Protein AF-A0A150WJT4-F1 (afdb_monomer)

Structure (mmCIF, N/CA/C/O backbone):
data_AF-A0A150WJT4-F1
#
_entry.id   AF-A0A150WJT4-F1
#
loop_
_atom_site.group_PDB
_atom_site.id
_atom_site.type_symbol
_atom_site.label_atom_id
_atom_site.label_alt_id
_atom_site.label_comp_id
_atom_site.label_asym_id
_atom_site.label_entity_id
_atom_site.label_seq_id
_atom_site.pdbx_PDB_ins_code
_atom_site.Cartn_x
_atom_site.Cartn_y
_atom_site.Cartn_z
_atom_site.occupancy
_atom_site.B_iso_or_equiv
_atom_site.auth_seq_id
_atom_site.auth_comp_id
_atom_site.auth_asym_id
_atom_site.auth_atom_id
_atom_site.pdbx_PDB_model_num
ATOM 1 N N . MET A 1 1 ? -3.343 15.093 61.275 1.00 53.50 1 MET A N 1
ATOM 2 C CA . MET A 1 1 ? -4.756 14.750 60.987 1.00 53.50 1 MET A CA 1
ATOM 3 C C . MET A 1 1 ? -4.828 13.374 60.315 1.00 53.50 1 MET A C 1
ATOM 5 O O . MET A 1 1 ? -4.986 13.298 59.110 1.00 53.50 1 MET A O 1
ATOM 9 N N . THR A 1 2 ? -4.640 12.277 61.058 1.00 49.97 2 THR A N 1
ATOM 10 C CA . THR A 1 2 ? -4.367 10.945 60.455 1.00 49.97 2 THR A CA 1
ATOM 11 C C . THR A 1 2 ? -5.253 9.799 60.956 1.00 49.97 2 THR A C 1
ATOM 13 O O . THR A 1 2 ? -5.218 8.719 60.382 1.00 49.97 2 THR A O 1
ATOM 16 N N . LYS A 1 3 ? -6.094 10.011 61.980 1.00 51.84 3 LYS A N 1
ATOM 17 C CA . LYS A 1 3 ? -6.916 8.944 62.590 1.00 51.84 3 LYS A CA 1
ATOM 18 C C . LYS A 1 3 ? -8.269 8.673 61.899 1.00 51.84 3 LYS A C 1
ATOM 20 O O . LYS A 1 3 ? -8.985 7.783 62.334 1.00 51.84 3 LYS A O 1
ATOM 25 N N . ILE A 1 4 ? -8.622 9.420 60.846 1.00 57.28 4 ILE A N 1
ATOM 26 C CA . ILE A 1 4 ? -9.956 9.368 60.203 1.00 57.28 4 ILE A CA 1
ATOM 27 C C . ILE A 1 4 ? -9.953 8.575 58.878 1.00 57.28 4 ILE A C 1
ATOM 29 O O . ILE A 1 4 ? -10.991 8.062 58.476 1.00 57.28 4 ILE A O 1
ATOM 33 N N . LEU A 1 5 ? -8.801 8.402 58.213 1.00 53.22 5 LEU A N 1
ATOM 34 C CA . LEU A 1 5 ? -8.746 7.743 56.895 1.00 53.22 5 LEU A CA 1
ATOM 35 C C . LEU A 1 5 ? -9.014 6.224 56.939 1.00 53.22 5 LEU A C 1
ATOM 37 O O . LEU A 1 5 ? -9.580 5.671 56.002 1.00 53.22 5 LEU A O 1
ATOM 41 N N . VAL A 1 6 ? -8.607 5.558 58.025 1.00 62.12 6 VAL A N 1
ATOM 42 C CA . VAL A 1 6 ? -8.654 4.090 58.178 1.00 62.12 6 VAL A CA 1
ATOM 43 C C . VAL A 1 6 ? -10.079 3.500 58.199 1.00 62.12 6 VAL A C 1
ATOM 45 O O . VAL A 1 6 ? -10.308 2.532 57.477 1.00 62.12 6 VAL A O 1
ATOM 48 N N . PRO A 1 7 ? -11.066 4.026 58.957 1.00 60.19 7 PRO A N 1
ATOM 49 C CA . PRO A 1 7 ? -12.423 3.466 58.928 1.00 60.19 7 PRO A CA 1
ATOM 50 C C . PRO A 1 7 ? -13.116 3.609 57.561 1.00 60.19 7 PRO A C 1
ATOM 52 O O . PRO A 1 7 ? -13.914 2.749 57.192 1.00 60.19 7 PRO A O 1
ATOM 55 N N . ILE A 1 8 ? -12.796 4.655 56.789 1.00 66.94 8 ILE A N 1
ATOM 56 C CA . ILE A 1 8 ? -13.436 4.933 55.493 1.00 66.94 8 ILE A CA 1
ATOM 57 C C . ILE A 1 8 ? -13.040 3.880 54.446 1.00 66.94 8 ILE A C 1
ATOM 59 O O . ILE A 1 8 ? -13.901 3.377 53.723 1.00 66.94 8 ILE A O 1
ATOM 63 N N . THR A 1 9 ? -11.761 3.495 54.381 1.00 62.62 9 THR A N 1
ATOM 64 C CA . THR A 1 9 ? -11.299 2.465 53.434 1.00 62.62 9 THR A CA 1
ATOM 65 C C . THR A 1 9 ? -11.824 1.072 53.782 1.00 62.62 9 THR A C 1
ATOM 67 O O . THR A 1 9 ? -12.190 0.325 52.876 1.00 62.62 9 THR A O 1
ATOM 70 N N . ILE A 1 10 ? -11.942 0.734 55.071 1.00 67.00 10 ILE A N 1
ATOM 71 C CA . ILE A 1 10 ? -12.522 -0.546 55.516 1.00 67.00 10 ILE A CA 1
ATOM 72 C C . ILE A 1 10 ? -13.999 -0.649 55.103 1.00 67.00 10 ILE A C 1
ATOM 74 O O . ILE A 1 10 ? -14.404 -1.667 54.538 1.00 67.00 10 ILE A O 1
ATOM 78 N N . ALA A 1 11 ? -14.791 0.410 55.312 1.00 63.38 11 ALA A N 1
ATOM 79 C CA . ALA A 1 11 ? -16.203 0.433 54.923 1.00 63.38 11 ALA A CA 1
ATOM 80 C C . ALA A 1 11 ? -16.405 0.197 53.412 1.00 63.38 11 ALA A C 1
ATOM 82 O O . ALA A 1 11 ? -17.295 -0.559 53.015 1.00 63.38 11 ALA A O 1
ATOM 83 N N . PHE A 1 12 ? -15.546 0.786 52.572 1.00 63.56 12 PHE A N 1
ATOM 84 C CA . PHE A 1 12 ? -15.627 0.646 51.115 1.00 63.56 12 PHE A CA 1
ATOM 85 C C . PHE A 1 12 ? -15.344 -0.789 50.635 1.00 63.56 12 PHE A C 1
ATOM 87 O O . PHE A 1 12 ? -16.056 -1.305 49.772 1.00 63.56 12 PHE A O 1
ATOM 94 N N . VAL A 1 13 ? -14.341 -1.459 51.216 1.00 64.19 13 VAL A N 1
ATOM 95 C CA . VAL A 1 13 ? -13.981 -2.845 50.855 1.00 64.19 13 VAL A CA 1
ATOM 96 C C . VAL A 1 13 ? -15.074 -3.834 51.267 1.00 64.19 13 VAL A C 1
ATOM 98 O O . VAL A 1 13 ? -15.424 -4.718 50.482 1.00 64.19 13 VAL A O 1
ATOM 101 N N . VAL A 1 14 ? -15.657 -3.671 52.461 1.00 63.84 14 VAL A N 1
ATOM 102 C CA . VAL A 1 14 ? -16.753 -4.536 52.932 1.00 63.84 14 VAL A CA 1
ATOM 103 C C . VAL A 1 14 ? -17.992 -4.375 52.046 1.00 63.84 14 VAL A C 1
ATOM 105 O O . VAL A 1 14 ? -18.523 -5.377 51.571 1.00 63.84 14 VAL A O 1
ATOM 108 N N . GLY A 1 15 ? -18.404 -3.139 51.738 1.00 55.25 15 GLY A N 1
ATOM 109 C CA . GLY A 1 15 ? -19.563 -2.884 50.873 1.00 55.25 15 GLY A CA 1
ATOM 110 C C . GLY A 1 15 ? -19.435 -3.512 49.477 1.00 55.25 15 GLY A C 1
ATOM 111 O O . GLY A 1 15 ? -20.388 -4.112 48.976 1.00 55.25 15 GLY A O 1
ATOM 112 N N . PHE A 1 16 ? -18.242 -3.447 48.874 1.00 57.56 16 PHE A N 1
ATOM 113 C CA . PHE A 1 16 ? -17.992 -4.014 47.545 1.00 57.56 16 PHE A CA 1
ATOM 114 C C . PHE A 1 16 ? -18.030 -5.554 47.531 1.00 57.56 16 PHE A C 1
ATOM 116 O O . PHE A 1 16 ? -18.484 -6.159 46.558 1.00 57.56 16 PHE A O 1
ATOM 123 N N . LEU A 1 17 ? -17.601 -6.204 48.619 1.00 54.00 17 LEU A N 1
ATOM 124 C CA . LEU A 1 17 ? -17.697 -7.660 48.778 1.00 54.00 17 LEU A CA 1
ATOM 125 C C . LEU A 1 17 ? -19.140 -8.117 49.039 1.00 54.00 17 LEU A C 1
ATOM 127 O O . LEU A 1 17 ? -19.587 -9.083 48.420 1.00 54.00 17 LEU A O 1
ATOM 131 N N . SER A 1 18 ? -19.894 -7.406 49.885 1.00 53.31 18 SER A N 1
ATOM 132 C CA . SER A 1 18 ? -21.299 -7.728 50.178 1.00 53.31 18 SER A CA 1
ATOM 133 C C . SER A 1 18 ? -22.186 -7.681 48.930 1.00 53.31 18 SER A C 1
ATOM 135 O O . SER A 1 18 ? -22.985 -8.593 48.708 1.00 53.31 18 SER A O 1
ATOM 137 N N . HIS A 1 19 ? -22.013 -6.672 48.069 1.00 52.44 19 HIS A N 1
ATOM 138 C CA . HIS A 1 19 ? -22.818 -6.547 46.849 1.00 52.44 19 HIS A CA 1
ATOM 139 C C . HIS A 1 19 ? -22.563 -7.691 45.845 1.00 52.44 19 HIS A C 1
ATOM 141 O O . HIS A 1 19 ? -23.445 -8.026 45.054 1.00 52.44 19 HIS A O 1
ATOM 147 N N . ARG A 1 20 ? -21.387 -8.335 45.893 1.00 52.12 20 ARG A N 1
ATOM 148 C CA . ARG A 1 20 ? -21.022 -9.438 44.987 1.00 52.12 20 ARG A CA 1
ATOM 149 C C . ARG A 1 20 ? -21.597 -10.802 45.396 1.00 52.12 20 ARG A C 1
ATOM 151 O O . ARG A 1 20 ? -21.604 -11.710 44.574 1.00 52.12 20 ARG A O 1
ATOM 158 N N . PHE A 1 21 ? -22.079 -10.946 46.634 1.00 53.12 21 PHE A N 1
ATOM 159 C CA . PHE A 1 21 ? -22.673 -12.193 47.145 1.00 53.12 21 PHE A CA 1
ATOM 160 C C . PHE A 1 21 ? -24.209 -12.209 47.151 1.00 53.12 21 PHE A C 1
ATOM 162 O O . PHE A 1 21 ? -24.797 -13.287 47.154 1.00 53.12 21 PHE A O 1
ATOM 169 N N . LEU A 1 22 ? -24.870 -11.045 47.133 1.00 48.97 22 LEU A N 1
ATOM 170 C CA . LEU A 1 22 ? -26.339 -10.955 47.164 1.00 48.97 22 LEU A CA 1
ATOM 171 C C . LEU A 1 22 ? -27.011 -11.071 45.784 1.00 48.97 22 LEU A C 1
ATOM 173 O O . LEU A 1 22 ? -28.198 -11.379 45.706 1.00 48.97 22 LEU A O 1
ATOM 177 N N . THR A 1 23 ? -26.272 -10.891 44.687 1.00 47.97 23 THR A N 1
ATOM 178 C CA . THR A 1 23 ? -26.769 -11.137 43.323 1.00 47.97 23 THR A CA 1
ATOM 179 C C . THR A 1 23 ? -26.594 -12.607 42.936 1.00 47.97 23 THR A C 1
ATOM 181 O O . THR A 1 23 ? -25.691 -12.959 42.175 1.00 47.97 23 THR A O 1
ATOM 184 N N . GLY A 1 24 ? -27.450 -13.474 43.483 1.00 41.56 24 GLY A N 1
ATOM 185 C CA . GLY A 1 24 ? -27.532 -14.881 43.078 1.00 41.56 24 GLY A CA 1
ATOM 186 C C . GLY A 1 24 ? -27.963 -15.051 41.608 1.00 41.56 24 GLY A C 1
ATOM 187 O O . GLY A 1 24 ? -28.587 -14.149 41.041 1.00 41.56 24 GLY A O 1
ATOM 188 N N . PRO A 1 25 ? -27.650 -16.193 40.966 1.00 42.38 25 PRO A N 1
ATOM 189 C CA . PRO A 1 25 ? -27.933 -16.406 39.549 1.00 42.38 25 PRO A CA 1
ATOM 190 C C . PRO A 1 25 ? -29.438 -16.574 39.300 1.00 42.38 25 PRO A C 1
ATOM 192 O O . PRO A 1 25 ? -29.994 -17.657 39.480 1.00 42.38 25 PRO A O 1
ATOM 195 N N . GLN A 1 26 ? -30.107 -15.513 38.841 1.00 39.56 26 GLN A N 1
ATOM 196 C CA . GLN A 1 26 ? -31.454 -15.651 38.292 1.00 39.56 26 GLN A CA 1
ATOM 197 C C . GLN A 1 26 ? -31.392 -16.405 36.961 1.00 39.56 26 GLN A C 1
ATOM 199 O O . GLN A 1 26 ? -30.838 -15.916 35.976 1.00 39.56 26 GLN A O 1
ATOM 204 N N . VAL A 1 27 ? -32.002 -17.591 36.930 1.00 41.16 27 VAL A N 1
ATOM 205 C CA . VAL A 1 27 ? -32.233 -18.355 35.700 1.00 41.16 27 VAL A CA 1
ATOM 206 C C . VAL A 1 27 ? -33.362 -17.677 34.922 1.00 41.16 27 VAL A C 1
ATOM 208 O O . VAL A 1 27 ? -34.528 -18.049 35.022 1.00 41.16 27 VAL A O 1
ATOM 211 N N . VAL A 1 28 ? -33.011 -16.634 34.170 1.00 41.12 28 VAL A N 1
ATOM 212 C CA . VAL A 1 28 ? -33.925 -15.991 33.222 1.00 41.12 28 VAL A CA 1
ATOM 213 C C . VAL A 1 28 ? -34.166 -16.962 32.070 1.00 41.12 28 VAL A C 1
ATOM 215 O O . VAL A 1 28 ? -33.257 -17.252 31.293 1.00 41.12 28 VAL A O 1
ATOM 218 N N . SER A 1 29 ? -35.392 -17.466 31.950 1.00 39.12 29 SER A N 1
ATOM 219 C CA . SER A 1 29 ? -35.824 -18.280 30.815 1.00 39.12 29 SER A CA 1
ATOM 220 C C . SER A 1 29 ? -35.803 -17.436 29.536 1.00 39.12 29 SER A C 1
ATOM 222 O O . SER A 1 29 ? -36.622 -16.540 29.341 1.00 39.12 29 SER A O 1
ATOM 224 N N . ILE A 1 30 ? -34.827 -17.699 28.666 1.00 42.44 30 ILE A N 1
ATOM 225 C CA . ILE A 1 30 ? -34.623 -16.939 27.428 1.00 42.44 30 ILE A CA 1
ATOM 226 C C . ILE A 1 30 ? -35.694 -17.356 26.399 1.00 42.44 30 ILE A C 1
ATOM 228 O O . ILE A 1 30 ? -35.693 -18.516 25.983 1.00 42.44 30 ILE A O 1
ATOM 232 N N . PRO A 1 31 ? -36.598 -16.455 25.957 1.00 43.31 31 PRO A N 1
ATOM 233 C CA . PRO A 1 31 ? -37.498 -16.743 24.841 1.00 43.31 31 PRO A CA 1
ATOM 234 C C . PRO A 1 31 ? -36.712 -16.834 23.524 1.00 43.31 31 PRO A C 1
ATOM 236 O O . PRO A 1 31 ? -35.656 -16.214 23.386 1.00 43.31 31 PRO A O 1
ATOM 239 N N . THR A 1 32 ? -37.243 -17.595 22.566 1.00 42.03 32 THR A N 1
ATOM 240 C CA . THR A 1 32 ? -36.578 -17.989 21.312 1.00 42.03 32 THR A CA 1
ATOM 241 C C . THR A 1 32 ? -35.944 -16.827 20.537 1.00 42.03 32 THR A C 1
ATOM 243 O O . THR A 1 32 ? -36.460 -15.709 20.484 1.00 42.03 32 THR A O 1
ATOM 246 N N . VAL A 1 33 ? -34.770 -17.103 19.962 1.00 51.75 33 VAL A N 1
ATOM 247 C CA . VAL A 1 33 ? -33.776 -16.084 19.581 1.00 51.75 33 VAL A CA 1
ATOM 248 C C . VAL A 1 33 ? -34.153 -15.312 18.312 1.00 51.75 33 VAL A C 1
ATOM 250 O O . VAL A 1 33 ? -33.886 -14.112 18.229 1.00 51.75 33 VAL A O 1
ATOM 253 N N . ASP A 1 34 ? -34.791 -15.971 17.345 1.00 47.47 34 ASP A N 1
ATOM 254 C CA . ASP A 1 34 ? -34.851 -15.495 15.956 1.00 47.47 34 ASP A CA 1
ATOM 255 C C . ASP A 1 34 ? -35.639 -14.188 15.776 1.00 47.47 34 ASP A C 1
ATOM 257 O O . ASP A 1 34 ? -35.244 -13.326 14.992 1.00 47.47 34 ASP A O 1
ATOM 261 N N . ALA A 1 35 ? -36.699 -13.977 16.564 1.00 47.19 35 ALA A N 1
ATOM 262 C CA . ALA A 1 35 ? -37.548 -12.788 16.458 1.00 47.19 35 ALA A CA 1
ATOM 263 C C . ALA A 1 35 ? -36.842 -11.477 16.866 1.00 47.19 35 ALA A C 1
ATOM 265 O O . ALA A 1 35 ? -37.213 -10.403 16.401 1.00 47.19 35 ALA A O 1
ATOM 266 N N . LYS A 1 36 ? -35.816 -11.529 17.731 1.00 52.91 36 LYS A N 1
ATOM 267 C CA . LYS A 1 36 ? -35.191 -10.310 18.286 1.00 52.91 36 LYS A CA 1
ATOM 268 C C . LYS A 1 36 ? -34.140 -9.673 17.376 1.00 52.91 36 LYS A C 1
ATOM 270 O O . LYS A 1 36 ? -33.773 -8.519 17.599 1.00 52.91 36 LYS A O 1
ATOM 275 N N . CYS A 1 37 ? -33.636 -10.389 16.369 1.00 49.72 37 CYS A N 1
ATOM 276 C CA . CYS A 1 37 ? -32.586 -9.861 15.496 1.00 49.72 37 CYS A CA 1
ATOM 277 C C . CYS A 1 37 ? -33.086 -8.773 14.534 1.00 49.72 37 CYS A C 1
ATOM 279 O O . CYS A 1 37 ? -32.352 -7.809 14.301 1.00 49.72 37 CYS A O 1
ATOM 281 N N . GLU A 1 38 ? -34.314 -8.876 14.016 1.00 54.88 38 GLU A N 1
ATOM 282 C CA . GLU A 1 38 ? -34.857 -7.854 13.113 1.00 54.88 38 GLU A CA 1
ATOM 283 C C . GLU A 1 38 ? -35.111 -6.532 13.847 1.00 54.88 38 GLU A C 1
ATOM 285 O O . GLU A 1 38 ? -34.570 -5.504 13.433 1.00 54.88 38 GLU A O 1
ATOM 290 N N . ASP A 1 39 ? -35.819 -6.551 14.981 1.00 57.53 39 ASP A N 1
ATOM 291 C CA . ASP A 1 39 ? -36.114 -5.343 15.767 1.00 57.53 39 ASP A CA 1
ATOM 292 C C . ASP A 1 39 ? -34.846 -4.602 16.224 1.00 57.53 39 ASP A C 1
ATOM 294 O O . ASP A 1 39 ? -34.771 -3.376 16.120 1.00 57.53 39 ASP A O 1
ATOM 298 N N . LEU A 1 40 ? -33.803 -5.323 16.656 1.00 58.28 40 LEU A N 1
ATOM 299 C CA . LEU A 1 40 ? -32.518 -4.714 17.028 1.00 58.28 40 LEU A CA 1
ATOM 300 C C . LEU A 1 40 ? -31.747 -4.156 15.821 1.00 58.28 40 LEU A C 1
ATOM 302 O O . LEU A 1 40 ? -31.064 -3.137 15.954 1.00 58.28 40 LEU A O 1
ATOM 306 N N . SER A 1 41 ? -31.874 -4.761 14.634 1.00 62.25 41 SER A N 1
ATOM 307 C CA . SER A 1 41 ? -31.304 -4.188 13.405 1.00 62.25 41 SER A CA 1
ATOM 308 C C . SER A 1 41 ? -32.002 -2.875 13.019 1.00 62.25 41 SER A C 1
ATOM 310 O O . SER A 1 41 ? -31.334 -1.887 12.703 1.00 62.25 41 SER A O 1
ATOM 312 N N . ARG A 1 42 ? -33.333 -2.835 13.167 1.00 61.81 42 ARG A N 1
ATOM 313 C CA . ARG A 1 42 ? -34.205 -1.674 12.933 1.00 61.81 42 ARG A CA 1
ATOM 314 C C . ARG A 1 42 ? -33.925 -0.548 13.929 1.00 61.81 42 ARG A C 1
ATOM 316 O O . ARG A 1 42 ? -33.842 0.619 13.553 1.00 61.81 42 ARG A O 1
ATOM 323 N N . ALA A 1 43 ? -33.697 -0.896 15.196 1.00 61.59 43 ALA A N 1
ATOM 324 C CA . ALA A 1 43 ? -33.253 0.046 16.216 1.00 61.59 43 ALA A CA 1
ATOM 325 C C . ALA A 1 43 ? -31.896 0.669 15.848 1.00 61.59 43 ALA A C 1
ATOM 327 O O . ALA A 1 43 ? -31.749 1.888 15.931 1.00 61.59 43 ALA A O 1
ATOM 328 N N . LYS A 1 44 ? -30.926 -0.128 15.368 1.00 64.50 44 LYS A N 1
ATOM 329 C CA . LYS A 1 44 ? -29.609 0.383 14.949 1.00 64.50 44 LYS A CA 1
ATOM 330 C C . LYS A 1 44 ? -29.702 1.323 13.741 1.00 64.50 44 LYS A C 1
ATOM 332 O O . LYS A 1 44 ? -29.058 2.370 13.763 1.00 64.50 44 LYS A O 1
ATOM 337 N N . SER A 1 45 ? -30.514 1.011 12.724 1.00 65.69 45 SER A N 1
ATOM 338 C CA . SER A 1 45 ? -30.721 1.925 11.586 1.00 65.69 45 SER A CA 1
ATOM 339 C C . SER A 1 45 ? -31.389 3.235 12.006 1.00 65.69 45 SER A C 1
ATOM 341 O O . SER A 1 45 ? -30.962 4.304 11.571 1.00 65.69 45 SER A O 1
ATOM 343 N N . ASN A 1 46 ? -32.379 3.173 12.902 1.00 63.62 46 ASN A N 1
ATOM 344 C CA . ASN A 1 46 ? -33.079 4.361 13.391 1.00 63.62 46 ASN A CA 1
ATOM 345 C C . ASN A 1 46 ? -32.157 5.257 14.239 1.00 63.62 46 ASN A C 1
ATOM 347 O O . ASN A 1 46 ? -32.189 6.476 14.090 1.00 63.62 46 ASN A O 1
ATOM 351 N N . LEU A 1 47 ? -31.288 4.670 15.072 1.00 61.59 47 LEU A N 1
ATOM 352 C CA . LEU A 1 47 ? -30.312 5.420 15.873 1.00 61.59 47 LEU A CA 1
ATOM 353 C C . LEU A 1 47 ? -29.277 6.147 14.996 1.00 61.59 47 LEU A C 1
ATOM 355 O O . LEU A 1 47 ? -28.937 7.300 15.258 1.00 61.59 47 LEU A O 1
ATOM 359 N N . VAL A 1 48 ? -28.807 5.493 13.926 1.00 68.56 48 VAL A N 1
ATOM 360 C CA . VAL A 1 48 ? -27.878 6.103 12.959 1.00 68.56 48 VAL A CA 1
ATOM 361 C C . VAL A 1 48 ? -28.556 7.244 12.193 1.00 68.56 48 VAL A C 1
ATOM 363 O O . VAL A 1 48 ? -27.955 8.309 12.063 1.00 68.56 48 VAL A O 1
ATOM 366 N N . ALA A 1 49 ? -29.809 7.075 11.756 1.00 66.50 49 ALA A N 1
ATOM 367 C CA . ALA A 1 49 ? -30.570 8.141 11.099 1.00 66.50 49 ALA A CA 1
ATOM 368 C C . ALA A 1 49 ? -30.737 9.376 12.007 1.00 66.50 49 ALA A C 1
ATOM 370 O O . ALA A 1 49 ? -30.427 10.490 11.583 1.00 66.50 49 ALA A O 1
ATOM 371 N N . LEU A 1 50 ? -31.125 9.175 13.274 1.00 62.44 50 LEU A N 1
ATOM 372 C CA . LEU A 1 50 ? -31.253 10.252 14.266 1.00 62.44 50 LEU A CA 1
ATOM 373 C C . LEU A 1 50 ? -29.934 11.019 14.464 1.00 62.44 50 LEU A C 1
ATOM 375 O O . LEU A 1 50 ? -29.933 12.252 14.449 1.00 62.44 50 LEU A O 1
ATOM 379 N N . SER A 1 51 ? -28.801 10.311 14.553 1.00 63.81 51 SER A N 1
ATOM 380 C CA . SER A 1 51 ? -27.485 10.946 14.731 1.00 63.81 51 SER A CA 1
ATOM 381 C C . SER A 1 51 ? -27.085 11.881 13.576 1.00 63.81 51 SER A C 1
ATOM 383 O O . SER A 1 51 ? -26.397 12.877 13.802 1.00 63.81 51 SER A O 1
ATOM 385 N N . GLN A 1 52 ? -27.549 11.614 12.348 1.00 69.19 52 GLN A N 1
ATOM 386 C CA . GLN A 1 52 ? -27.271 12.472 11.190 1.00 69.19 52 GLN A CA 1
ATOM 387 C C . GLN A 1 52 ? -28.098 13.764 11.220 1.00 69.19 52 GLN A C 1
ATOM 389 O O . GLN A 1 52 ? -27.557 14.836 10.943 1.00 69.19 52 GLN A O 1
ATOM 394 N N . SER A 1 53 ? -29.377 13.699 11.609 1.00 76.56 53 SER A N 1
ATOM 395 C CA . SER A 1 53 ? -30.198 14.902 11.819 1.00 76.56 53 SER A CA 1
ATOM 396 C C . SER A 1 53 ? -29.661 15.781 12.952 1.00 76.56 53 SER A C 1
ATOM 398 O O . SER A 1 53 ? -29.512 16.986 12.768 1.00 76.56 53 SER A O 1
ATOM 400 N N . GLU A 1 54 ? -29.287 15.188 14.087 1.00 66.38 54 GLU A N 1
ATOM 401 C CA . GLU A 1 54 ? -28.804 15.932 15.259 1.00 66.38 54 GLU A CA 1
ATOM 402 C C . GLU A 1 54 ? -27.442 16.606 15.007 1.00 66.38 54 GLU A C 1
ATOM 404 O O . GLU A 1 54 ? -27.197 17.721 15.472 1.00 66.38 54 GLU A O 1
ATOM 409 N N . TYR A 1 55 ? -26.569 16.004 14.189 1.00 68.19 55 TYR A N 1
ATOM 410 C CA . TYR A 1 55 ? -25.329 16.649 13.738 1.00 68.19 55 TYR A CA 1
ATOM 411 C C . TYR A 1 55 ? -25.597 17.882 12.846 1.00 68.19 55 TYR A C 1
ATOM 413 O O . TYR A 1 55 ? -24.909 18.906 12.935 1.00 68.19 55 TYR A O 1
ATOM 421 N N . LEU A 1 56 ? -26.645 17.832 12.014 1.00 75.19 56 LEU A N 1
ATOM 422 C CA . LEU A 1 56 ? -27.095 18.973 11.208 1.00 75.19 56 LEU A CA 1
ATOM 423 C C . LEU A 1 56 ? -27.805 20.059 12.034 1.00 75.19 56 LEU A C 1
ATOM 425 O O . LEU A 1 56 ? -27.945 21.182 11.553 1.00 75.19 56 LEU A O 1
ATOM 429 N N . GLU A 1 57 ? -28.253 19.763 13.252 1.00 71.00 57 GLU A N 1
ATOM 430 C CA . GLU A 1 57 ? -28.708 20.769 14.221 1.00 71.00 57 GLU A CA 1
ATOM 431 C C . GLU A 1 57 ? -27.515 21.399 14.947 1.00 71.00 57 GLU A C 1
ATOM 433 O O . GLU A 1 57 ? -27.385 22.623 14.963 1.00 71.00 57 GLU A O 1
ATOM 438 N N . TYR A 1 58 ? -26.570 20.583 15.427 1.00 65.00 58 TYR A N 1
ATOM 439 C CA . TYR A 1 58 ? -25.334 21.035 16.080 1.00 65.00 58 TYR A CA 1
ATOM 440 C C . TYR A 1 58 ? -24.519 22.039 15.242 1.00 65.00 58 TYR A C 1
ATOM 442 O O . TYR A 1 58 ? -23.941 22.990 15.772 1.00 65.00 58 TYR A O 1
ATOM 450 N N . THR A 1 59 ? -24.497 21.876 13.916 1.00 70.94 59 THR A N 1
ATOM 451 C CA . THR A 1 59 ? -23.824 22.818 12.999 1.00 70.94 59 THR A CA 1
ATOM 452 C C . THR A 1 59 ? -24.551 24.158 12.814 1.00 70.94 59 THR A C 1
ATOM 454 O O . THR A 1 59 ? -23.931 25.108 12.335 1.00 70.94 59 THR A O 1
ATOM 457 N N . LYS A 1 60 ? -25.826 24.274 13.213 1.00 79.62 60 LYS A N 1
ATOM 458 C CA . LYS A 1 60 ? -26.638 25.505 13.119 1.00 79.62 60 LYS A CA 1
ATOM 459 C C . LYS A 1 60 ? -26.658 26.323 14.413 1.00 79.62 60 LYS A C 1
ATOM 461 O O . LYS A 1 60 ? -26.950 27.518 14.355 1.00 79.62 60 LYS A O 1
ATOM 466 N N . ILE A 1 61 ? -26.344 25.706 15.555 1.00 77.81 61 ILE A N 1
ATOM 467 C CA . ILE A 1 61 ? -26.275 26.377 16.860 1.00 77.81 61 ILE A CA 1
ATOM 468 C C . ILE A 1 61 ? -25.172 27.447 16.837 1.00 77.81 61 ILE A C 1
ATOM 470 O O . ILE A 1 61 ? -24.009 27.163 16.526 1.00 77.81 61 ILE A O 1
ATOM 474 N N . LYS A 1 62 ? -25.556 28.689 17.164 1.00 69.75 62 LYS A N 1
ATOM 475 C CA . LYS A 1 62 ? -24.660 29.858 17.200 1.00 69.75 62 LYS A CA 1
ATOM 476 C C . LYS A 1 62 ? -24.179 30.223 18.602 1.00 69.75 62 LYS A C 1
ATOM 478 O O . LYS A 1 62 ? -23.099 30.798 18.707 1.00 69.75 62 LYS A O 1
ATOM 483 N N . ASP A 1 63 ? -24.954 29.927 19.645 1.00 79.44 63 ASP A N 1
ATOM 484 C CA . ASP A 1 63 ? -24.508 30.160 21.019 1.00 79.44 63 ASP A CA 1
ATOM 485 C C . ASP A 1 63 ? -23.460 29.122 21.440 1.00 79.44 63 ASP A C 1
ATOM 487 O O . ASP A 1 63 ? -23.517 27.952 21.062 1.00 79.44 63 ASP A O 1
ATOM 491 N N . LEU A 1 64 ? -22.479 29.557 22.229 1.00 72.00 64 LEU A N 1
ATOM 492 C CA . LEU A 1 64 ? -21.375 28.709 22.656 1.00 72.00 64 LEU A CA 1
ATOM 493 C C . LEU A 1 64 ? -21.814 27.706 23.734 1.00 72.00 64 LEU A C 1
ATOM 495 O O . LEU A 1 64 ? -21.344 26.570 23.726 1.00 72.00 64 LEU A O 1
ATOM 499 N N . LYS A 1 65 ? -22.710 28.105 24.648 1.00 83.50 65 LYS A N 1
ATOM 500 C CA . LYS A 1 65 ? -23.162 27.261 25.764 1.00 83.50 65 LYS A CA 1
ATOM 501 C C . LYS A 1 65 ? -24.088 26.153 25.267 1.00 83.50 65 LYS A C 1
ATOM 503 O O . LYS A 1 65 ? -23.813 24.983 25.524 1.00 83.50 65 LYS A O 1
ATOM 508 N N . GLU A 1 66 ? -25.115 26.513 24.499 1.00 76.88 66 GLU A N 1
ATOM 509 C CA . GLU A 1 66 ? -26.035 25.559 23.858 1.00 76.88 66 GLU A CA 1
ATOM 510 C C . GLU A 1 66 ? -25.273 24.531 22.995 1.00 76.88 66 GLU A C 1
ATOM 512 O O . GLU A 1 66 ? -25.583 23.338 22.987 1.00 76.88 6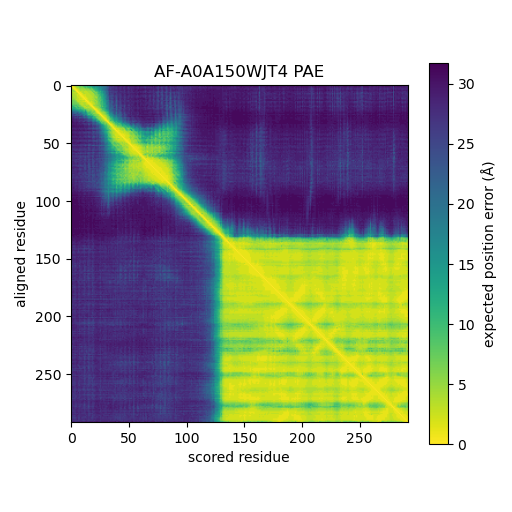6 GLU A O 1
ATOM 517 N N . LYS A 1 67 ? -24.192 24.968 22.334 1.00 73.75 67 LYS A N 1
ATOM 518 C CA . LYS A 1 67 ? -23.315 24.094 21.551 1.00 73.75 67 LYS A CA 1
ATOM 519 C C . LYS A 1 67 ? -22.531 23.096 22.407 1.00 73.75 67 LYS A C 1
ATOM 521 O O . LYS A 1 67 ? -22.411 21.944 21.999 1.00 73.75 67 LYS A O 1
ATOM 526 N N . TYR A 1 68 ? -22.020 23.488 23.576 1.00 78.94 68 TYR A N 1
ATOM 527 C CA . TYR A 1 68 ? -21.374 22.536 24.492 1.00 78.94 68 TYR A CA 1
ATOM 528 C C . TYR A 1 68 ? -22.371 21.520 25.061 1.00 78.94 68 TYR A C 1
ATOM 530 O O . TYR A 1 68 ? -22.067 20.330 25.084 1.00 78.94 68 TYR A O 1
ATOM 538 N N . GLU A 1 69 ? -23.575 21.958 25.438 1.00 84.12 69 GLU A N 1
ATOM 539 C CA . GLU A 1 69 ? -24.632 21.068 25.944 1.00 84.12 69 GLU A CA 1
ATOM 540 C C . GLU A 1 69 ? -25.050 20.037 24.879 1.00 84.12 69 GLU A C 1
ATOM 542 O O . GLU A 1 69 ? -25.130 18.840 25.164 1.00 84.12 69 GLU A O 1
ATOM 547 N N . LYS A 1 70 ? -25.198 20.454 23.612 1.00 80.88 70 LYS A N 1
ATOM 548 C CA . LYS A 1 70 ? -25.523 19.532 22.511 1.00 80.88 70 LYS A CA 1
ATOM 549 C C . LYS A 1 70 ? -24.344 18.651 22.068 1.00 80.88 70 LYS A C 1
ATOM 551 O O . LYS A 1 70 ? -24.571 17.556 21.552 1.00 80.88 70 LYS A O 1
ATOM 556 N N . ALA A 1 71 ? -23.096 19.077 22.288 1.00 77.81 71 ALA A N 1
ATOM 557 C CA . ALA A 1 71 ? -21.915 18.237 22.066 1.00 77.81 71 ALA A CA 1
ATOM 558 C C . ALA A 1 71 ? -21.834 17.073 23.069 1.00 77.81 71 ALA A C 1
ATOM 560 O O . ALA A 1 71 ? -21.506 15.956 22.669 1.00 77.81 71 ALA A O 1
ATOM 561 N N . ASP A 1 72 ? -22.160 17.317 24.342 1.00 77.94 72 ASP A N 1
ATOM 562 C CA . ASP A 1 72 ? -22.170 16.285 25.388 1.00 77.94 72 ASP A CA 1
ATOM 563 C C . ASP A 1 72 ? -23.287 15.250 25.151 1.00 77.94 72 ASP A C 1
ATOM 565 O O . ASP A 1 72 ? -23.053 14.041 25.202 1.00 77.94 72 ASP A O 1
ATOM 569 N N . GLU A 1 73 ? -24.477 15.708 24.742 1.00 84.50 73 GLU A N 1
ATOM 570 C CA . GLU A 1 73 ? -25.588 14.835 24.337 1.00 84.50 73 GLU A CA 1
ATOM 571 C C . GLU A 1 73 ? -25.208 13.917 23.152 1.00 84.50 73 GLU A C 1
ATOM 573 O O . GLU A 1 73 ? -25.470 12.709 23.178 1.00 84.50 73 GLU A O 1
ATOM 578 N N . LEU A 1 74 ? -24.546 14.469 22.126 1.00 80.56 74 LEU A N 1
ATOM 579 C CA . LEU A 1 74 ? -24.033 13.701 20.985 1.00 80.56 74 LEU A CA 1
ATOM 580 C C . LEU A 1 74 ? -22.945 12.701 21.408 1.00 80.56 74 LEU A C 1
ATOM 582 O O . LEU A 1 74 ? -22.961 11.554 20.954 1.00 80.56 74 LEU A O 1
ATOM 586 N N . LEU A 1 75 ? -22.028 13.095 22.297 1.00 79.06 75 LEU A N 1
ATOM 587 C CA . LEU A 1 75 ? -20.975 12.220 22.820 1.00 79.06 75 LEU A CA 1
ATOM 588 C C . LEU A 1 75 ? -21.566 11.032 23.596 1.00 79.06 75 LEU A C 1
ATOM 590 O O . LEU A 1 75 ? -21.168 9.887 23.363 1.00 79.06 75 LEU A O 1
ATOM 594 N N . GLY A 1 76 ? -22.568 11.278 24.446 1.00 78.56 76 GLY A N 1
ATOM 595 C CA . GLY A 1 76 ? -23.307 10.235 25.158 1.00 78.56 76 GLY A CA 1
ATOM 596 C C . GLY A 1 76 ? -23.989 9.239 24.212 1.00 78.56 76 GLY A C 1
ATOM 597 O O . GLY A 1 76 ? -23.883 8.025 24.405 1.00 78.56 76 GLY A O 1
ATOM 598 N N . LYS A 1 77 ? -24.621 9.726 23.136 1.00 80.31 77 LYS A N 1
ATOM 599 C CA . LYS A 1 77 ? -25.251 8.876 22.106 1.00 80.31 77 LYS A CA 1
ATOM 600 C C . LYS A 1 77 ? -24.236 8.047 21.317 1.00 80.31 77 LYS A C 1
ATOM 602 O O . LYS A 1 77 ? -24.469 6.857 21.106 1.00 80.31 77 LYS A O 1
ATOM 607 N N . VAL A 1 78 ? -23.094 8.623 20.934 1.00 77.50 78 VAL A N 1
ATOM 608 C CA . VAL A 1 78 ? -22.000 7.883 20.275 1.00 77.50 78 VAL A CA 1
ATOM 609 C C . VAL A 1 78 ? -21.433 6.802 21.202 1.00 77.50 78 VAL A C 1
ATOM 611 O O . VAL A 1 78 ? -21.219 5.671 20.763 1.00 77.50 78 VAL A O 1
ATOM 614 N N . MET A 1 79 ? -21.257 7.102 22.492 1.00 75.25 79 MET A N 1
ATOM 615 C CA . MET A 1 79 ? -20.780 6.130 23.480 1.00 75.25 79 MET A CA 1
ATOM 616 C C . MET A 1 79 ? -21.781 4.984 23.702 1.00 75.25 79 MET A C 1
ATOM 618 O O . MET A 1 79 ? -21.370 3.826 23.753 1.00 75.25 79 MET A O 1
ATOM 622 N N . LEU A 1 80 ? -23.089 5.265 23.747 1.00 74.12 80 LEU A N 1
ATOM 623 C CA . LEU A 1 80 ? -24.140 4.236 23.778 1.00 74.12 80 LEU A CA 1
ATOM 624 C C . LEU A 1 80 ? -24.115 3.339 22.529 1.00 74.12 80 LEU A C 1
ATOM 626 O O . LEU A 1 80 ? -24.206 2.116 22.646 1.00 74.12 80 LEU A O 1
ATOM 630 N N . LEU A 1 81 ? -23.945 3.926 21.341 1.00 73.38 81 LEU A N 1
ATOM 631 C CA . LEU A 1 81 ? -23.871 3.193 20.072 1.00 73.38 81 LEU A CA 1
ATOM 632 C C . LEU A 1 81 ? -22.623 2.286 20.027 1.00 73.38 81 LEU A C 1
ATOM 634 O O . LEU A 1 81 ? -22.709 1.134 19.594 1.00 73.38 81 LEU A O 1
ATOM 638 N N . PHE A 1 82 ? -21.489 2.756 20.557 1.00 73.06 82 PHE A N 1
ATOM 639 C CA . PHE A 1 82 ? -20.267 1.961 20.709 1.00 73.06 82 PHE A CA 1
ATOM 640 C C . PHE A 1 82 ? -20.424 0.818 21.726 1.00 73.06 82 PHE A C 1
ATOM 642 O O . PHE A 1 82 ? -20.063 -0.320 21.427 1.00 73.06 82 PHE A O 1
ATOM 649 N N . LEU A 1 83 ? -21.012 1.082 22.900 1.00 71.44 83 LEU A N 1
ATOM 650 C CA . LEU A 1 83 ? -21.288 0.058 23.918 1.00 71.44 83 LEU A CA 1
ATOM 651 C C . LEU A 1 83 ? -22.223 -1.039 23.387 1.00 71.44 83 LEU A C 1
ATOM 653 O O . LEU A 1 83 ? -21.984 -2.221 23.641 1.00 71.44 83 LEU A O 1
ATOM 657 N N . ALA A 1 84 ? -23.229 -0.672 22.587 1.00 71.88 84 ALA A N 1
ATOM 658 C CA . ALA A 1 84 ? -24.068 -1.636 21.882 1.00 71.88 84 ALA A CA 1
ATOM 659 C C . ALA A 1 84 ? -23.249 -2.492 20.894 1.00 71.88 84 ALA A C 1
ATOM 661 O O . ALA A 1 84 ? -23.362 -3.717 20.910 1.00 71.88 84 ALA A O 1
ATOM 662 N N . ASP A 1 85 ? -22.384 -1.886 20.069 1.00 64.44 85 ASP A N 1
ATOM 663 C CA . ASP A 1 85 ? -21.540 -2.614 19.102 1.00 64.44 85 ASP A CA 1
ATOM 664 C C . ASP A 1 85 ? -20.540 -3.578 19.770 1.00 64.44 85 ASP A C 1
ATOM 666 O O . ASP A 1 85 ? -20.296 -4.675 19.261 1.00 64.44 85 ASP A O 1
ATOM 670 N N . VAL A 1 86 ? -20.014 -3.218 20.945 1.00 63.28 86 VAL A N 1
ATOM 671 C CA . VAL A 1 86 ? -19.200 -4.111 21.787 1.00 63.28 86 VAL A CA 1
ATOM 672 C C . VAL A 1 86 ? -20.046 -5.259 22.358 1.00 63.28 86 VAL A C 1
ATOM 674 O O . VAL A 1 86 ? -19.630 -6.416 22.276 1.00 63.28 86 VAL A O 1
ATOM 677 N N . GLY A 1 87 ? -21.257 -4.981 22.852 1.00 56.31 87 GLY A N 1
ATOM 678 C CA . GLY A 1 87 ? -22.193 -6.004 23.338 1.00 56.31 87 GLY A CA 1
ATOM 679 C C . GLY A 1 87 ? -22.633 -7.008 22.262 1.00 56.31 87 GLY A C 1
ATOM 680 O O . GLY A 1 87 ? -22.756 -8.202 22.534 1.00 56.31 87 GLY A O 1
ATOM 681 N N . PHE A 1 88 ? -22.787 -6.576 21.006 1.00 54.06 88 PHE A N 1
ATOM 682 C CA . PHE A 1 88 ? -23.073 -7.489 19.892 1.00 54.06 88 PHE A CA 1
ATOM 683 C C . PHE A 1 88 ? -21.918 -8.468 19.599 1.00 54.06 88 PHE A C 1
ATOM 685 O O . PHE A 1 88 ? -22.169 -9.578 19.119 1.00 54.06 88 PHE A O 1
ATOM 692 N N . LYS A 1 89 ? -20.661 -8.094 19.883 1.00 52.50 89 LYS A N 1
ATOM 693 C CA . LYS A 1 89 ? -19.476 -8.938 19.621 1.00 52.50 89 LYS A CA 1
ATOM 694 C C . LYS A 1 89 ? -19.305 -10.053 20.655 1.00 52.50 89 LYS A C 1
ATOM 696 O O . LYS A 1 89 ? -18.913 -11.161 20.285 1.00 52.50 89 LYS A O 1
ATOM 701 N N . THR A 1 90 ? -19.645 -9.805 21.921 1.00 45.91 90 THR A N 1
ATOM 702 C CA . THR A 1 90 ? -19.581 -10.834 22.974 1.00 45.91 90 THR A CA 1
ATOM 703 C C . THR A 1 90 ? -20.655 -11.905 22.778 1.00 45.91 90 THR A C 1
ATOM 705 O O . THR A 1 90 ? -20.333 -13.091 22.787 1.00 45.91 90 THR A O 1
ATOM 708 N N . ILE A 1 91 ? -21.902 -11.511 22.491 1.00 44.84 91 ILE A N 1
ATOM 709 C CA . ILE A 1 91 ? -23.023 -12.449 22.289 1.00 44.84 91 ILE A CA 1
ATOM 710 C C . ILE A 1 91 ? -22.777 -13.371 21.083 1.00 44.84 91 ILE A C 1
ATOM 712 O O . ILE A 1 91 ? -22.990 -14.578 21.181 1.00 44.84 91 ILE A O 1
ATOM 716 N N . LYS A 1 92 ? -22.254 -12.850 19.961 1.00 43.00 92 LYS A N 1
ATOM 717 C CA . LYS A 1 92 ? -21.933 -13.674 18.776 1.00 43.00 92 LYS A CA 1
ATOM 718 C C . LYS A 1 92 ? -20.807 -14.694 18.980 1.00 43.00 92 LYS A C 1
ATOM 720 O O . LYS A 1 92 ? -20.670 -15.585 18.149 1.00 43.00 92 LYS A O 1
ATOM 725 N N . SER A 1 93 ? -20.028 -14.582 20.055 1.00 41.38 93 SER A N 1
ATOM 726 C CA . SER A 1 93 ? -18.927 -15.508 20.363 1.00 41.38 93 SER A CA 1
ATOM 727 C C . SER A 1 93 ? -19.331 -16.622 21.342 1.00 41.38 93 SER A C 1
ATOM 729 O O . SER A 1 93 ? -18.501 -17.454 21.692 1.00 41.38 93 SER A O 1
ATOM 731 N N . ALA A 1 94 ? -20.593 -16.647 21.789 1.00 34.75 94 ALA A N 1
ATOM 732 C CA . ALA A 1 94 ? -21.098 -17.549 22.828 1.00 34.75 94 ALA A CA 1
ATOM 733 C C . ALA A 1 94 ? -21.937 -18.733 22.294 1.00 34.75 94 ALA A C 1
ATOM 735 O O . ALA A 1 94 ? -22.691 -19.341 23.051 1.00 34.75 94 ALA A O 1
ATOM 736 N N . ALA A 1 95 ? -21.829 -19.064 21.002 1.00 36.47 95 ALA A N 1
ATOM 737 C CA . ALA A 1 95 ? -22.514 -20.204 20.387 1.00 36.47 95 ALA A CA 1
ATOM 738 C C . ALA A 1 95 ? -21.580 -21.434 20.313 1.00 36.47 95 ALA A C 1
ATOM 740 O O . ALA A 1 95 ? -20.614 -21.399 19.548 1.00 36.47 95 ALA A O 1
ATOM 741 N N . PRO A 1 96 ? -21.826 -22.516 21.079 1.00 40.09 96 PRO A N 1
ATOM 742 C CA . PRO A 1 96 ? -21.012 -23.727 21.012 1.00 40.09 96 PRO A CA 1
ATOM 743 C C . PRO A 1 96 ? -21.420 -24.611 19.823 1.00 40.09 96 PRO A C 1
ATOM 745 O O . PRO A 1 96 ? -22.535 -25.130 19.779 1.00 40.09 96 PRO A O 1
ATOM 748 N N . GLU A 1 97 ? -20.503 -24.841 18.881 1.00 37.38 97 GLU A N 1
ATOM 749 C CA . GLU A 1 97 ? -20.673 -25.871 17.847 1.00 37.38 97 GLU A CA 1
ATOM 750 C C . GLU A 1 97 ? -20.547 -27.270 18.477 1.00 37.38 97 GLU A C 1
ATOM 752 O O . GLU A 1 97 ? -19.449 -27.760 18.743 1.00 37.38 97 GLU A O 1
ATOM 757 N N . LEU A 1 98 ? -21.685 -27.924 18.728 1.00 36.00 98 LEU A N 1
ATOM 758 C CA . LEU A 1 98 ? -21.723 -29.335 19.114 1.00 36.00 98 LEU A CA 1
ATOM 759 C C . LEU A 1 98 ? -21.489 -30.221 17.885 1.00 36.00 98 LEU A C 1
ATOM 761 O O . LEU A 1 98 ? -22.273 -30.221 16.937 1.00 36.00 98 LEU A O 1
ATOM 765 N N . ALA A 1 99 ? -20.404 -30.992 17.915 1.00 35.88 99 ALA A N 1
ATOM 766 C CA . ALA A 1 99 ? -20.041 -31.902 16.836 1.00 35.88 99 ALA A CA 1
ATOM 767 C C . ALA A 1 99 ? -20.959 -33.136 16.773 1.00 35.88 99 ALA A C 1
ATOM 769 O O . ALA A 1 99 ? -21.397 -33.666 17.791 1.00 35.88 99 ALA A O 1
ATOM 770 N N . THR A 1 100 ? -21.171 -33.658 15.564 1.00 32.28 100 THR A N 1
ATOM 771 C CA . THR A 1 100 ? -21.645 -35.030 15.316 1.00 32.28 100 THR A CA 1
ATOM 772 C C . THR A 1 100 ? -20.741 -35.656 14.257 1.00 32.28 100 THR A C 1
ATOM 774 O O . THR A 1 100 ? -20.334 -34.977 13.315 1.00 32.28 100 THR A O 1
ATOM 777 N N . SER A 1 101 ? -20.368 -36.924 14.431 1.00 34.97 101 SER A N 1
ATOM 778 C CA . SER A 1 101 ? -19.279 -37.566 13.689 1.00 34.97 101 SER A CA 1
ATOM 779 C C . SER A 1 101 ? -19.708 -38.822 12.919 1.00 34.97 101 SER A C 1
ATOM 781 O O . SER A 1 101 ? -20.600 -39.548 13.335 1.00 34.97 101 SER A O 1
ATOM 783 N N . ALA A 1 102 ? -18.975 -39.070 11.826 1.00 34.84 102 ALA A N 1
ATOM 784 C CA . ALA A 1 102 ? -18.685 -40.360 11.187 1.00 34.84 102 ALA A CA 1
ATOM 785 C C . ALA A 1 102 ? -19.826 -41.295 10.710 1.00 34.84 102 ALA A C 1
ATOM 787 O O . ALA A 1 102 ? -20.547 -41.896 11.497 1.00 34.84 102 ALA A O 1
ATOM 788 N N . SER A 1 103 ? -19.794 -41.618 9.408 1.00 30.38 103 SER A N 1
ATOM 789 C CA . SER A 1 103 ? -19.818 -43.015 8.925 1.00 30.38 103 SER A CA 1
ATOM 790 C C . SER A 1 103 ? -19.166 -43.115 7.517 1.00 30.38 103 SER A C 1
ATOM 792 O O . SER A 1 103 ? -19.178 -42.096 6.821 1.00 30.38 103 SER A O 1
ATOM 794 N N . PRO A 1 104 ? -18.544 -44.242 7.082 1.00 44.12 104 PRO A N 1
ATOM 795 C CA . PRO A 1 104 ? -17.630 -44.242 5.922 1.00 44.12 104 PRO A CA 1
ATOM 796 C C . PRO A 1 104 ? -17.947 -45.215 4.754 1.00 44.12 104 PRO A C 1
ATOM 798 O O . PRO A 1 104 ? -18.457 -46.311 4.970 1.00 44.12 104 PRO A O 1
ATOM 801 N N . SER A 1 105 ? -17.413 -44.887 3.560 1.00 38.34 105 SER A N 1
ATOM 802 C CA . SER A 1 105 ? -17.110 -45.804 2.424 1.00 38.34 105 SER A CA 1
ATOM 803 C C . SER A 1 105 ? -18.288 -46.491 1.686 1.00 38.34 105 SER A C 1
ATOM 805 O O . SER A 1 105 ? -19.416 -46.438 2.170 1.00 38.34 105 SER A O 1
ATOM 807 N N . PRO A 1 106 ? -18.064 -47.159 0.520 1.00 49.12 106 PRO A N 1
ATOM 808 C CA . PRO A 1 106 ? -16.815 -47.354 -0.245 1.00 49.12 106 PRO A CA 1
ATOM 809 C C . PRO A 1 106 ? -16.831 -46.745 -1.675 1.00 49.12 106 PRO A C 1
ATOM 811 O O . PRO A 1 106 ? -17.754 -46.030 -2.053 1.00 49.12 106 PRO A O 1
ATOM 814 N N . ALA A 1 107 ? -15.786 -47.018 -2.471 1.00 44.25 107 ALA A N 1
ATOM 815 C CA . ALA A 1 107 ? -15.559 -46.466 -3.816 1.00 44.25 107 ALA A CA 1
ATOM 816 C C . ALA A 1 107 ? -15.800 -47.472 -4.965 1.00 44.25 107 ALA A C 1
ATOM 818 O O . ALA A 1 107 ? -15.628 -48.673 -4.770 1.00 44.25 107 ALA A O 1
ATOM 819 N N . THR A 1 108 ? -16.067 -46.954 -6.175 1.00 35.22 108 THR A N 1
ATOM 820 C CA . THR A 1 108 ? -16.057 -47.700 -7.455 1.00 35.22 108 THR A CA 1
ATOM 821 C C . THR A 1 108 ? -15.546 -46.814 -8.604 1.00 35.22 108 THR A C 1
ATOM 823 O O . THR A 1 108 ? -15.937 -45.653 -8.708 1.00 35.22 108 THR A O 1
ATOM 826 N N . THR A 1 109 ? -14.714 -47.375 -9.489 1.00 38.34 109 THR A N 1
ATOM 827 C CA . THR A 1 109 ? -14.195 -46.786 -10.748 1.00 38.34 109 THR A CA 1
ATOM 828 C C . THR A 1 109 ? -13.783 -47.913 -11.719 1.00 38.34 109 THR A C 1
ATOM 830 O O . THR A 1 109 ? -13.634 -49.049 -11.266 1.00 38.34 109 THR A O 1
ATOM 833 N N . PRO A 1 110 ? -13.520 -47.645 -13.023 1.00 64.00 110 PRO A N 1
ATOM 834 C CA . PRO A 1 110 ? -13.727 -46.407 -13.779 1.00 64.00 110 PRO A CA 1
ATOM 835 C C . PRO A 1 110 ? -15.041 -46.501 -14.606 1.00 64.00 110 PRO A C 1
ATOM 837 O O . PRO A 1 110 ? -16.063 -46.392 -13.929 1.00 64.00 110 PRO A O 1
ATOM 840 N N . PRO A 1 111 ? -15.140 -46.744 -15.943 1.00 55.03 111 PRO A N 1
ATOM 841 C CA . PRO A 1 111 ? -14.131 -46.888 -17.005 1.00 55.03 111 PRO A CA 1
ATOM 842 C C . PRO A 1 111 ? -13.809 -45.561 -17.747 1.00 55.03 111 PRO A C 1
ATOM 844 O O . PRO A 1 111 ? -14.172 -44.474 -17.312 1.00 55.03 111 PRO A O 1
ATOM 847 N N . SER A 1 112 ? -13.062 -45.671 -18.848 1.00 42.31 112 SER A N 1
ATOM 848 C CA . SER A 1 112 ? -12.551 -44.626 -19.749 1.00 42.31 112 SER A CA 1
ATOM 849 C C . SER A 1 112 ? -13.405 -44.454 -21.021 1.00 42.31 112 SER A C 1
ATOM 851 O O . SER A 1 112 ? -13.779 -45.456 -21.628 1.00 42.31 112 SER A O 1
ATOM 853 N N . VAL A 1 113 ? -13.606 -43.212 -21.486 1.00 47.50 113 VAL A N 1
ATOM 854 C CA . VAL A 1 113 ? -13.877 -42.869 -22.902 1.00 47.50 113 VAL A CA 1
ATOM 855 C C . VAL A 1 113 ? -13.055 -41.623 -23.256 1.00 47.50 113 VAL A C 1
ATOM 857 O O . VAL A 1 113 ? -12.935 -40.713 -22.437 1.00 47.50 113 VAL A O 1
ATOM 860 N N . SER A 1 114 ? -12.479 -41.581 -24.460 1.00 43.22 114 SER A N 1
ATOM 861 C CA . SER A 1 114 ? -11.616 -40.494 -24.940 1.00 43.22 114 SER A CA 1
ATOM 862 C C . SER A 1 114 ? -12.081 -40.011 -26.312 1.00 43.22 114 SER A C 1
ATOM 864 O O . SER A 1 114 ? -12.027 -40.787 -27.267 1.00 43.22 114 SER A O 1
ATOM 866 N N . THR A 1 115 ? -12.491 -38.740 -26.421 1.00 42.72 115 THR A N 1
ATOM 867 C CA . THR A 1 115 ? -12.839 -38.115 -27.708 1.00 42.72 115 THR A CA 1
ATOM 868 C C . THR A 1 115 ? -12.510 -36.615 -27.735 1.00 42.72 115 THR A C 1
ATOM 870 O O . THR A 1 115 ? -12.744 -35.894 -26.772 1.00 42.72 115 THR A O 1
ATOM 873 N N . GLU A 1 116 ? -11.961 -36.185 -28.872 1.00 46.66 116 GLU A N 1
ATOM 874 C CA . GLU A 1 116 ? -11.857 -34.824 -29.430 1.00 46.66 116 GLU A CA 1
ATOM 875 C C . GLU A 1 116 ? -11.464 -33.616 -28.553 1.00 46.66 116 GLU A C 1
ATOM 877 O O . GLU A 1 116 ? -12.261 -32.893 -27.956 1.00 46.66 116 GLU A O 1
ATOM 882 N N . LYS A 1 117 ? -10.181 -33.273 -28.705 1.00 50.47 117 LYS A N 1
ATOM 883 C CA . LYS A 1 117 ? -9.599 -31.938 -28.532 1.00 50.47 117 LYS A CA 1
ATOM 884 C C . LYS A 1 117 ? -10.166 -30.950 -29.572 1.00 50.47 117 LYS A C 1
ATOM 886 O O . LYS A 1 117 ? -9.529 -30.689 -30.593 1.00 50.47 117 LYS A O 1
ATOM 891 N N . LEU A 1 118 ? -11.328 -30.363 -29.298 1.00 45.88 118 LEU A N 1
ATOM 892 C CA . LEU A 1 118 ? -11.800 -29.167 -30.007 1.00 45.88 118 LEU A CA 1
ATOM 893 C C . LEU A 1 118 ? -10.946 -27.954 -29.602 1.00 45.88 118 LEU A C 1
ATOM 895 O O . LEU A 1 118 ? -10.811 -27.649 -28.418 1.00 45.88 118 LEU A O 1
ATOM 899 N N . VAL A 1 119 ? -10.347 -27.276 -30.584 1.00 56.09 119 VAL A N 1
ATOM 900 C CA . VAL A 1 119 ? -9.554 -26.051 -30.379 1.00 56.09 119 VAL A CA 1
ATOM 901 C C . VAL A 1 119 ? -10.497 -24.844 -30.404 1.00 56.09 119 VAL A C 1
ATOM 903 O O . VAL A 1 119 ? -11.097 -24.597 -31.449 1.00 56.09 119 VAL A O 1
ATOM 906 N N . PRO A 1 120 ? -10.632 -24.067 -29.312 1.00 50.97 120 PRO A N 1
ATOM 907 C CA . PRO A 1 120 ? -11.396 -22.828 -29.343 1.00 50.97 120 PRO A CA 1
ATOM 908 C C . PRO A 1 120 ? -10.617 -21.752 -30.102 1.00 50.97 120 PRO A C 1
ATOM 910 O O . PRO A 1 120 ? -9.477 -21.433 -29.760 1.00 50.97 120 PRO A O 1
ATOM 913 N N . GLU A 1 121 ? -11.252 -21.178 -31.117 1.00 52.38 121 GLU A N 1
ATOM 914 C CA . GLU A 1 121 ? -10.776 -19.986 -31.816 1.00 52.38 121 GLU A CA 1
ATOM 915 C C . GLU A 1 121 ? -10.615 -18.812 -30.822 1.00 52.38 121 GLU A C 1
ATOM 917 O O . GLU A 1 121 ? -11.484 -18.621 -29.961 1.00 52.38 121 GLU A O 1
ATOM 922 N N . PRO A 1 122 ? -9.522 -18.022 -30.883 1.00 51.62 122 PRO A N 1
ATOM 923 C CA . PRO A 1 122 ? -9.275 -16.937 -29.937 1.00 51.62 122 PRO A CA 1
ATOM 924 C C . PRO A 1 122 ? -10.200 -15.742 -30.213 1.00 51.62 122 PRO A C 1
ATOM 926 O O . PRO A 1 122 ? -9.821 -14.769 -30.864 1.00 51.62 122 PRO A O 1
ATOM 929 N N . ALA A 1 123 ? -11.425 -15.815 -29.689 1.00 50.53 123 ALA A N 1
ATOM 930 C CA . ALA A 1 123 ? -12.401 -14.735 -29.767 1.00 50.53 123 ALA A CA 1
ATOM 931 C C . ALA A 1 123 ? -11.807 -13.411 -29.232 1.00 50.53 123 ALA A C 1
ATOM 933 O O . ALA A 1 123 ? -11.175 -13.414 -28.169 1.00 50.53 123 ALA A O 1
ATOM 934 N N . PRO A 1 124 ? -12.016 -12.272 -29.924 1.00 51.22 124 PRO A N 1
ATOM 935 C CA . PRO A 1 124 ? -11.405 -11.002 -29.550 1.00 51.22 124 PRO A CA 1
ATOM 936 C C . PRO A 1 124 ? -11.816 -10.589 -28.134 1.00 51.22 124 PRO A C 1
ATOM 938 O O . PRO A 1 124 ? -12.996 -10.600 -27.768 1.00 51.22 124 PRO A O 1
ATOM 941 N N . SER A 1 125 ? -10.820 -10.229 -27.326 1.00 46.31 125 SER A N 1
ATOM 942 C CA . SER A 1 125 ? -10.981 -9.936 -25.905 1.00 46.31 125 SER A CA 1
ATOM 943 C C . SER A 1 125 ? -11.879 -8.718 -25.683 1.00 46.31 125 SER A C 1
ATOM 945 O O . SER A 1 125 ? -11.474 -7.570 -25.863 1.00 46.31 125 SER A O 1
ATOM 947 N N . LYS A 1 126 ? -13.117 -8.963 -25.231 1.00 43.97 126 LYS A N 1
ATOM 948 C CA . LYS A 1 126 ? -13.998 -7.895 -24.740 1.00 43.97 126 LYS A CA 1
ATOM 949 C C . LYS A 1 126 ? -13.274 -7.145 -23.609 1.00 43.97 126 LYS A C 1
ATOM 951 O O . LYS A 1 126 ? -12.872 -7.802 -22.643 1.00 43.97 126 LYS A O 1
ATOM 956 N N . PRO A 1 127 ? -13.106 -5.811 -23.687 1.00 45.06 127 PRO A N 1
ATOM 957 C CA . PRO A 1 127 ? -12.432 -5.058 -22.636 1.00 45.06 127 PRO A CA 1
ATOM 958 C C . PRO A 1 127 ? -13.193 -5.217 -21.307 1.00 45.06 127 PRO A C 1
ATOM 960 O O . PRO A 1 127 ? -14.429 -5.211 -21.304 1.00 45.06 127 PRO A O 1
ATOM 963 N N . PRO A 1 128 ? -12.494 -5.409 -20.175 1.00 51.28 128 PRO A N 1
ATOM 964 C CA . PRO A 1 128 ? -13.138 -5.804 -18.932 1.00 51.28 128 PRO A CA 1
ATOM 965 C C . PRO A 1 128 ? -13.992 -4.678 -18.334 1.00 51.28 128 PRO A C 1
ATOM 967 O O . PRO A 1 128 ? -13.483 -3.639 -17.924 1.00 51.28 128 PRO A O 1
ATOM 970 N N . ILE A 1 129 ? -15.294 -4.971 -18.251 1.00 45.66 129 ILE A N 1
ATOM 971 C CA . ILE A 1 129 ? -16.337 -4.411 -17.371 1.00 45.66 129 ILE A CA 1
ATOM 972 C C . ILE A 1 129 ? -15.793 -3.472 -16.279 1.00 45.66 129 ILE A C 1
ATOM 974 O O . ILE A 1 129 ? -15.014 -3.916 -15.436 1.00 45.66 129 ILE A O 1
ATOM 978 N N . ASN A 1 130 ? -16.294 -2.228 -16.255 1.00 44.75 130 ASN A N 1
ATOM 979 C CA . ASN A 1 130 ? -16.007 -1.131 -15.312 1.00 44.75 130 ASN A CA 1
ATOM 980 C C . ASN A 1 130 ? -15.556 -1.549 -13.892 1.00 44.75 130 ASN A C 1
ATOM 982 O O . ASN A 1 130 ? -16.324 -1.488 -12.929 1.00 44.75 130 ASN A O 1
ATOM 986 N N . ARG A 1 131 ? -14.268 -1.875 -13.722 1.00 49.69 131 ARG A N 1
ATOM 987 C CA . ARG A 1 131 ? -13.621 -1.965 -12.405 1.00 49.69 131 ARG A CA 1
ATOM 988 C C . ARG A 1 131 ? -13.228 -0.563 -11.954 1.00 49.69 131 ARG A C 1
ATOM 990 O O . ARG A 1 131 ? -12.076 -0.168 -12.087 1.00 49.69 131 ARG A O 1
ATOM 997 N N . ALA A 1 132 ? -14.194 0.188 -11.431 1.00 58.16 132 ALA A N 1
ATOM 998 C CA . ALA A 1 132 ? -14.064 1.609 -11.085 1.00 58.16 132 ALA A CA 1
ATOM 999 C C . ALA A 1 132 ? -13.134 1.935 -9.881 1.00 58.16 132 ALA A C 1
ATOM 1001 O O . ALA A 1 132 ? -13.248 3.007 -9.296 1.00 58.16 132 ALA A O 1
ATOM 1002 N N . GLY A 1 133 ? -12.216 1.034 -9.508 1.00 72.62 133 GLY A N 1
ATOM 1003 C CA . GLY A 1 133 ? -11.156 1.270 -8.518 1.00 72.62 133 GLY A CA 1
ATOM 1004 C C . GLY A 1 133 ? -9.834 1.666 -9.185 1.00 72.62 133 GLY A C 1
ATOM 1005 O O . GLY A 1 133 ? -9.577 1.308 -10.337 1.00 72.62 133 GLY A O 1
ATOM 1006 N N . ARG A 1 134 ? -8.960 2.380 -8.467 1.00 84.19 134 ARG A N 1
ATOM 1007 C CA . ARG A 1 134 ? -7.676 2.871 -9.003 1.00 84.19 134 ARG A CA 1
ATOM 1008 C C . ARG A 1 134 ? -6.711 1.699 -9.241 1.00 84.19 134 ARG A C 1
ATOM 1010 O O . ARG A 1 134 ? -6.110 1.613 -10.312 1.00 84.19 134 ARG A O 1
ATOM 1017 N N . GLY A 1 135 ? -6.682 0.727 -8.327 1.00 83.31 135 GLY A N 1
ATOM 1018 C CA . GLY A 1 135 ? -5.988 -0.554 -8.507 1.00 83.31 135 GLY A CA 1
ATOM 1019 C C . GLY A 1 135 ? -6.524 -1.377 -9.682 1.00 83.31 135 GLY A C 1
ATOM 1020 O O . GLY A 1 135 ? -5.753 -2.017 -10.393 1.00 83.31 135 GLY A O 1
ATOM 1021 N N . GLY A 1 136 ? -7.825 -1.270 -9.975 1.00 86.81 136 GLY A N 1
ATOM 1022 C CA . GLY A 1 136 ? -8.451 -1.874 -11.156 1.00 86.81 136 GLY A CA 1
ATOM 1023 C C . GLY A 1 136 ? -7.874 -1.378 -12.489 1.00 86.81 136 GLY A C 1
ATOM 1024 O O . GLY A 1 136 ? -7.858 -2.142 -13.453 1.00 86.81 136 GLY A O 1
ATOM 1025 N N . ARG A 1 137 ? -7.346 -0.142 -12.531 1.00 89.62 137 ARG A N 1
ATOM 1026 C CA . ARG A 1 137 ? -6.588 0.391 -13.677 1.00 89.62 137 ARG A CA 1
ATOM 1027 C C . ARG A 1 137 ? -5.166 -0.180 -13.702 1.00 89.62 137 ARG A C 1
ATOM 1029 O O . ARG A 1 137 ? -4.771 -0.752 -14.712 1.00 89.62 137 ARG A O 1
ATOM 1036 N N . ILE A 1 138 ? -4.424 -0.080 -12.593 1.00 92.56 138 ILE A N 1
ATOM 1037 C CA . ILE A 1 138 ? -3.017 -0.532 -12.504 1.00 92.56 138 ILE A CA 1
ATOM 1038 C C . ILE A 1 138 ? -2.866 -2.031 -12.810 1.00 92.56 138 ILE A C 1
ATOM 1040 O O . ILE A 1 138 ? -1.894 -2.413 -13.459 1.00 92.56 138 ILE A O 1
ATOM 1044 N N . HIS A 1 139 ? -3.842 -2.863 -12.434 1.00 92.69 139 HIS A N 1
ATOM 1045 C CA . HIS A 1 139 ? -3.831 -4.320 -12.630 1.00 92.69 139 HIS A CA 1
ATOM 1046 C C . HIS A 1 139 ? -3.582 -4.774 -14.082 1.00 92.69 139 HIS A C 1
ATOM 1048 O O . HIS A 1 139 ? -3.115 -5.895 -14.281 1.00 92.69 139 HIS A O 1
ATOM 1054 N N . TYR A 1 140 ? -3.891 -3.950 -15.091 1.00 91.50 140 TYR A N 1
ATOM 1055 C CA . TYR A 1 140 ? -3.851 -4.331 -16.512 1.00 91.50 140 TYR A CA 1
ATOM 1056 C C . TYR A 1 140 ? -2.986 -3.420 -17.404 1.00 91.50 140 TYR A C 1
ATOM 1058 O O . TYR A 1 140 ? -3.046 -3.536 -18.626 1.00 91.50 140 TYR A O 1
ATOM 1066 N N . LEU A 1 141 ? -2.193 -2.511 -16.828 1.00 93.62 141 LEU A N 1
ATOM 1067 C CA . LEU A 1 141 ? -1.294 -1.644 -17.599 1.00 93.62 141 LEU A CA 1
ATOM 1068 C C . LEU A 1 141 ? 0.034 -2.350 -17.908 1.00 93.62 141 LEU A C 1
ATOM 1070 O O . LEU A 1 141 ? 0.638 -2.940 -17.020 1.00 93.62 141 LEU A O 1
ATOM 1074 N N . ASN A 1 142 ? 0.510 -2.232 -19.150 1.00 93.44 142 ASN A N 1
ATOM 1075 C CA . ASN A 1 142 ? 1.805 -2.780 -19.591 1.00 93.44 142 ASN A CA 1
ATOM 1076 C C . ASN A 1 142 ? 2.926 -1.720 -19.648 1.00 93.44 142 ASN A C 1
ATOM 1078 O O . ASN A 1 142 ? 4.077 -2.060 -19.902 1.00 93.44 142 ASN A O 1
ATOM 1082 N N . ASP A 1 143 ? 2.593 -0.439 -19.468 1.00 94.62 143 ASP A N 1
ATOM 1083 C CA . ASP A 1 143 ? 3.514 0.698 -19.568 1.00 94.62 143 ASP A CA 1
ATOM 1084 C C . ASP A 1 143 ? 3.733 1.344 -18.192 1.00 94.62 143 ASP A C 1
ATOM 1086 O O . ASP A 1 143 ? 2.775 1.742 -17.522 1.00 94.62 143 ASP A O 1
ATOM 1090 N N . GLU A 1 144 ? 5.001 1.491 -17.793 1.00 94.19 144 GLU A N 1
ATOM 1091 C CA . GLU A 1 144 ? 5.380 2.122 -16.525 1.00 94.19 144 GLU A CA 1
ATOM 1092 C C . GLU A 1 144 ? 4.890 3.576 -16.456 1.00 94.19 144 GLU A C 1
ATOM 1094 O O . GLU A 1 144 ? 4.435 4.003 -15.399 1.00 94.19 144 GLU A O 1
ATOM 1099 N N . ARG A 1 145 ? 4.901 4.341 -17.560 1.00 95.69 145 ARG A N 1
ATOM 1100 C CA . ARG A 1 145 ? 4.489 5.759 -17.534 1.00 95.69 145 ARG A CA 1
ATOM 1101 C C . ARG A 1 145 ? 3.014 5.901 -17.166 1.00 95.69 145 ARG A C 1
ATOM 1103 O O . ARG A 1 145 ? 2.686 6.680 -16.276 1.00 95.69 145 ARG A O 1
ATOM 1110 N N . SER A 1 146 ? 2.156 5.089 -17.777 1.00 95.62 146 SER A N 1
ATOM 1111 C CA . SER A 1 146 ? 0.727 4.994 -17.465 1.00 95.62 146 SER A CA 1
ATOM 1112 C C . SER A 1 146 ? 0.481 4.581 -16.008 1.00 95.62 146 SER A C 1
ATOM 1114 O O . SER A 1 146 ? -0.432 5.098 -15.363 1.00 95.62 146 SER A O 1
ATOM 1116 N N . ILE A 1 147 ? 1.299 3.678 -15.451 1.00 95.88 147 ILE A N 1
ATOM 1117 C CA . ILE A 1 147 ? 1.216 3.290 -14.032 1.00 95.88 147 ILE A CA 1
ATOM 1118 C C . ILE A 1 147 ? 1.607 4.470 -13.129 1.00 95.88 147 ILE A C 1
ATOM 1120 O O . ILE A 1 147 ? 0.878 4.781 -12.186 1.00 95.88 147 ILE A O 1
ATOM 1124 N N . GLN A 1 148 ? 2.707 5.167 -13.433 1.00 96.06 148 GLN A N 1
ATOM 1125 C CA . GLN A 1 148 ? 3.164 6.340 -12.677 1.00 96.06 148 GLN A CA 1
ATOM 1126 C C . GLN A 1 148 ? 2.158 7.507 -12.753 1.00 96.06 148 GLN A C 1
ATOM 1128 O O . GLN A 1 148 ? 1.958 8.200 -11.755 1.00 96.06 148 GLN A O 1
ATOM 1133 N N . GLU A 1 149 ? 1.473 7.698 -13.888 1.00 95.88 149 GLU A N 1
ATOM 1134 C CA . GLU A 1 149 ? 0.384 8.675 -14.034 1.00 95.88 149 GLU A CA 1
ATOM 1135 C C . GLU A 1 149 ? -0.811 8.326 -13.136 1.00 95.88 149 GLU A C 1
ATOM 1137 O O . GLU A 1 149 ? -1.312 9.190 -12.411 1.00 95.88 149 GLU A O 1
ATOM 1142 N N . VAL A 1 150 ? -1.248 7.059 -13.106 1.00 95.44 150 VAL A N 1
ATOM 1143 C CA . VAL A 1 150 ? -2.313 6.642 -12.180 1.00 95.44 150 VAL A CA 1
ATOM 1144 C C . VAL A 1 150 ? -1.863 6.852 -10.731 1.00 95.44 150 VAL A C 1
ATOM 1146 O O . VAL A 1 150 ? -2.593 7.492 -9.977 1.00 95.44 150 VAL A O 1
ATOM 1149 N N . LEU A 1 151 ? -0.652 6.424 -10.353 1.00 95.88 151 LEU A N 1
ATOM 1150 C CA . LEU A 1 151 ? -0.095 6.603 -9.002 1.00 95.88 151 LEU A CA 1
ATOM 1151 C C . LEU A 1 151 ? 0.026 8.071 -8.570 1.00 95.88 151 LEU A C 1
ATOM 1153 O O . LEU A 1 151 ? -0.158 8.379 -7.390 1.00 95.88 151 LEU A O 1
ATOM 1157 N N . ALA A 1 152 ? 0.309 8.987 -9.502 1.00 95.38 152 ALA A N 1
ATOM 1158 C CA . ALA A 1 152 ? 0.314 10.426 -9.240 1.00 95.38 152 ALA A CA 1
ATOM 1159 C C . ALA A 1 152 ? -1.081 10.974 -8.893 1.00 95.38 152 ALA A C 1
ATOM 1161 O O . ALA A 1 152 ? -1.179 11.958 -8.166 1.00 95.38 152 ALA A O 1
ATOM 1162 N N . ASN A 1 153 ? -2.141 10.302 -9.347 1.00 93.75 153 ASN A N 1
ATOM 1163 C CA . ASN A 1 153 ? -3.537 10.608 -9.039 1.00 93.75 153 ASN A CA 1
ATOM 1164 C C . ASN A 1 153 ? -4.116 9.749 -7.886 1.00 93.75 153 ASN A C 1
ATOM 1166 O O . ASN A 1 153 ? -5.266 9.949 -7.496 1.00 93.75 153 ASN A O 1
ATOM 1170 N N . THR A 1 154 ? -3.360 8.802 -7.305 1.00 92.56 154 THR A N 1
ATOM 1171 C CA . THR A 1 154 ? -3.808 7.965 -6.167 1.00 92.56 154 THR A CA 1
ATOM 1172 C C . THR A 1 154 ? -3.293 8.442 -4.802 1.00 92.56 154 THR A C 1
ATOM 1174 O O . THR A 1 154 ? -3.064 7.612 -3.920 1.00 92.56 154 THR A O 1
ATOM 1177 N N . ILE A 1 155 ? -3.063 9.744 -4.615 1.00 94.81 155 ILE A N 1
ATOM 1178 C CA . ILE A 1 155 ? -2.501 10.281 -3.364 1.00 94.81 155 ILE A CA 1
ATOM 1179 C C . ILE A 1 155 ? -3.472 10.059 -2.193 1.00 94.81 155 ILE A C 1
ATOM 1181 O O . ILE A 1 155 ? -4.666 10.332 -2.301 1.00 94.81 155 ILE A O 1
ATOM 1185 N N . ILE A 1 156 ? -2.936 9.575 -1.074 1.00 95.44 156 ILE A N 1
ATOM 1186 C CA . ILE A 1 156 ? -3.618 9.44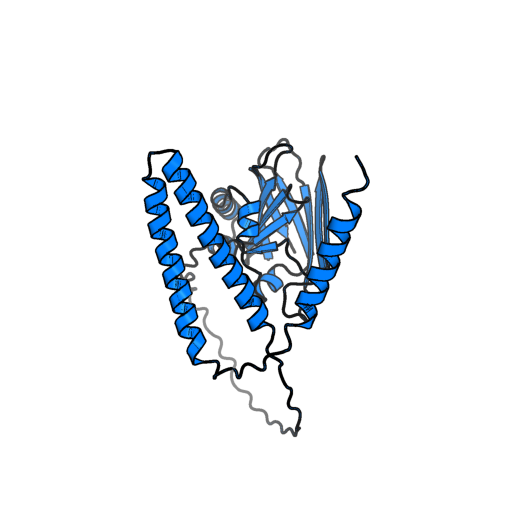9 0.216 1.00 95.44 156 ILE A CA 1
ATOM 1187 C C . ILE A 1 156 ? -3.168 10.617 1.105 1.00 95.44 156 ILE A C 1
ATOM 1189 O O . ILE A 1 156 ? -1.967 10.822 1.277 1.00 95.44 156 ILE A O 1
ATOM 1193 N N . GLU A 1 157 ? -4.108 11.381 1.668 1.00 93.94 157 GLU A N 1
ATOM 1194 C CA . GLU A 1 157 ? -3.783 12.545 2.513 1.00 93.94 157 GLU A CA 1
ATOM 1195 C C . GLU A 1 157 ? -3.322 12.157 3.925 1.00 93.94 157 GLU A C 1
ATOM 1197 O O . GLU A 1 157 ? -2.378 12.747 4.449 1.00 93.94 157 GLU A O 1
ATOM 1202 N N . ASP A 1 158 ? -3.967 11.150 4.522 1.00 95.81 158 ASP A N 1
ATOM 1203 C CA . ASP A 1 158 ? -3.593 10.564 5.811 1.00 95.81 158 ASP A CA 1
ATOM 1204 C C . ASP A 1 158 ? -3.566 9.025 5.698 1.00 95.81 158 ASP A C 1
ATOM 1206 O O . ASP A 1 158 ? -4.607 8.360 5.795 1.00 95.81 158 ASP A O 1
ATOM 1210 N N . PRO A 1 159 ? -2.380 8.432 5.462 1.00 96.50 159 PRO A N 1
ATOM 1211 C CA . PRO A 1 159 ? -2.191 6.986 5.430 1.00 96.50 159 PRO A CA 1
ATOM 1212 C C . PRO A 1 159 ? -2.506 6.295 6.760 1.00 96.50 159 PRO A C 1
ATOM 1214 O O . PRO A 1 159 ? -2.959 5.153 6.749 1.00 96.50 159 PRO A O 1
ATOM 1217 N N . LYS A 1 160 ? -2.318 6.959 7.907 1.00 95.75 160 LYS A N 1
ATOM 1218 C CA . LYS A 1 160 ? -2.567 6.350 9.219 1.00 95.75 160 LYS A CA 1
ATOM 1219 C C . LYS A 1 160 ? -4.063 6.167 9.467 1.00 95.75 160 LYS A C 1
ATOM 1221 O O . LYS A 1 160 ? -4.497 5.087 9.867 1.00 95.75 160 LYS A O 1
ATOM 1226 N N . VAL A 1 161 ? -4.856 7.195 9.170 1.00 95.56 161 VAL A N 1
ATOM 1227 C CA . VAL A 1 161 ? -6.323 7.124 9.199 1.00 95.56 161 VAL A CA 1
ATOM 1228 C C . VAL A 1 161 ? -6.829 6.142 8.141 1.00 95.56 161 VAL A C 1
ATOM 1230 O O . VAL A 1 161 ? -7.671 5.303 8.453 1.00 95.56 161 VAL A O 1
ATOM 1233 N N . SER A 1 162 ? -6.268 6.168 6.928 1.00 95.81 162 SER A N 1
ATOM 1234 C CA . SER A 1 162 ? -6.657 5.252 5.843 1.00 95.81 162 SER A CA 1
ATOM 1235 C C . SER A 1 162 ? -6.364 3.779 6.151 1.00 95.81 162 SER A C 1
ATOM 1237 O O . SER A 1 162 ? -7.112 2.906 5.714 1.00 95.81 162 SER A O 1
ATOM 1239 N N . LEU A 1 163 ? -5.306 3.486 6.917 1.00 95.56 163 LEU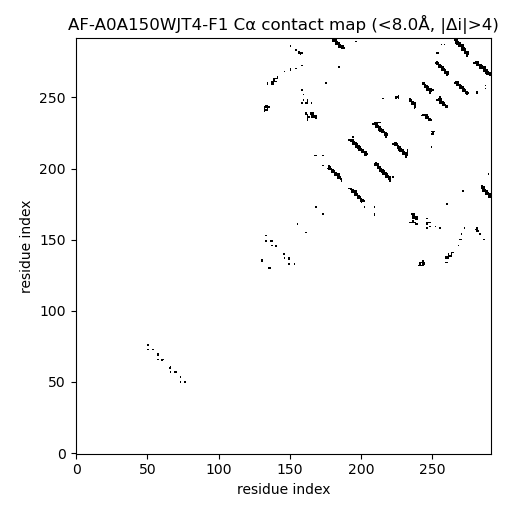 A N 1
ATOM 1240 C CA . LEU A 1 163 ? -4.995 2.137 7.394 1.00 95.56 163 LEU A CA 1
ATOM 1241 C C . LEU A 1 163 ? -5.992 1.699 8.477 1.00 95.56 163 LEU A C 1
ATOM 1243 O O . LEU A 1 163 ? -6.535 0.602 8.395 1.00 95.56 163 LEU A O 1
ATOM 1247 N N . ALA A 1 164 ? -6.289 2.573 9.445 1.00 94.94 164 ALA A N 1
ATOM 1248 C CA . ALA A 1 164 ? -7.239 2.299 10.528 1.00 94.94 164 ALA A CA 1
ATOM 1249 C C . ALA A 1 164 ? -8.706 2.183 10.060 1.00 94.94 164 ALA A C 1
ATOM 1251 O O . ALA A 1 164 ? -9.509 1.512 10.704 1.00 94.94 164 ALA A O 1
ATOM 1252 N N . GLN A 1 165 ? -9.058 2.825 8.942 1.00 95.94 165 GLN A N 1
ATOM 1253 C CA . GLN A 1 165 ? -10.344 2.676 8.246 1.00 95.94 165 GLN A CA 1
ATOM 1254 C C . GLN A 1 165 ? -10.351 1.520 7.228 1.00 95.94 165 GLN A C 1
ATOM 1256 O O . GLN A 1 165 ? -11.398 1.204 6.658 1.00 95.94 165 GLN A O 1
ATOM 1261 N N . GLY A 1 166 ? -9.194 0.908 6.966 1.00 94.44 166 GLY A N 1
ATOM 1262 C CA . GLY A 1 166 ? -9.039 -0.149 5.978 1.00 94.44 166 GLY A CA 1
ATOM 1263 C C . GLY A 1 166 ? -9.743 -1.446 6.379 1.00 94.44 166 GLY A C 1
ATOM 1264 O O . GLY A 1 166 ? -9.901 -1.764 7.557 1.00 94.44 166 GLY A O 1
ATOM 1265 N N . SER A 1 167 ? -10.173 -2.222 5.383 1.00 94.75 167 SER A N 1
ATOM 1266 C CA . SER A 1 167 ? -10.848 -3.505 5.624 1.00 94.75 167 SER A CA 1
ATOM 1267 C C . SER A 1 167 ? -9.861 -4.677 5.694 1.00 94.75 167 SER A C 1
ATOM 1269 O O . SER A 1 167 ? -8.782 -4.641 5.096 1.00 94.75 167 SER A O 1
ATOM 1271 N N . ALA A 1 168 ? -10.232 -5.721 6.439 1.00 94.31 168 ALA A N 1
ATOM 1272 C CA . ALA A 1 168 ? -9.414 -6.919 6.595 1.00 94.31 168 ALA A CA 1
ATOM 1273 C C . ALA A 1 168 ? -9.266 -7.688 5.269 1.00 94.31 168 ALA A C 1
ATOM 1275 O O . ALA A 1 168 ? -10.219 -7.845 4.503 1.00 94.31 168 ALA A O 1
ATOM 1276 N N . LEU A 1 169 ? -8.063 -8.206 5.018 1.00 95.38 169 LEU A N 1
ATOM 1277 C CA . LEU A 1 169 ? -7.716 -8.888 3.773 1.00 95.38 169 LEU A CA 1
ATOM 1278 C C . LEU A 1 169 ? -8.507 -10.190 3.568 1.00 95.38 169 LEU A C 1
ATOM 1280 O O . LEU A 1 169 ? -8.537 -11.080 4.418 1.00 95.38 169 LEU A O 1
ATOM 1284 N N . THR A 1 170 ? -9.0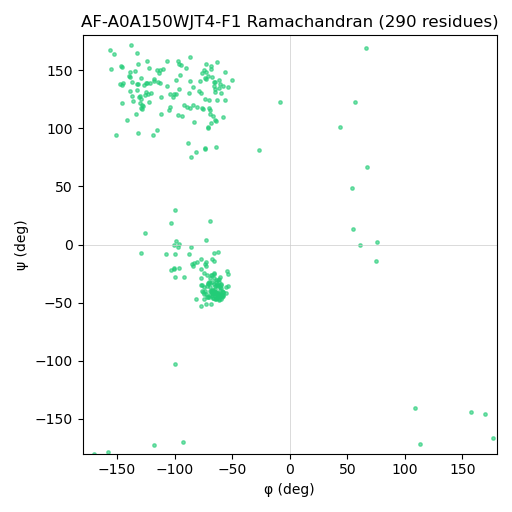79 -10.355 2.376 1.00 95.56 170 THR A N 1
ATOM 1285 C CA . THR A 1 170 ? -9.680 -11.624 1.943 1.00 95.56 170 THR A CA 1
ATOM 1286 C C . THR A 1 170 ? -8.608 -12.672 1.631 1.00 95.56 170 THR A C 1
ATOM 1288 O O . THR A 1 170 ? -7.502 -12.349 1.193 1.00 95.56 170 THR A O 1
ATOM 1291 N N . ARG A 1 171 ? -8.963 -13.964 1.717 1.00 94.56 171 ARG A N 1
ATOM 1292 C CA . ARG A 1 171 ? -8.074 -15.084 1.336 1.00 94.56 171 ARG A CA 1
ATOM 1293 C C . ARG A 1 171 ? -7.506 -14.989 -0.093 1.00 94.56 171 ARG A C 1
ATOM 1295 O O . ARG A 1 171 ? -6.461 -15.578 -0.352 1.00 94.56 171 ARG A O 1
ATOM 1302 N N . ARG A 1 172 ? -8.146 -14.251 -1.014 1.00 95.12 172 ARG A N 1
ATOM 1303 C CA . ARG A 1 172 ? -7.603 -13.978 -2.359 1.00 95.12 172 ARG A CA 1
ATOM 1304 C C . ARG A 1 172 ? -6.477 -12.942 -2.315 1.00 95.12 172 ARG A C 1
ATOM 1306 O O . ARG A 1 172 ? -5.428 -13.184 -2.895 1.00 95.12 172 ARG A O 1
ATOM 1313 N N . GLN A 1 173 ? -6.675 -11.831 -1.610 1.00 96.00 173 GLN A N 1
ATOM 1314 C CA . GLN A 1 173 ? -5.665 -10.775 -1.463 1.00 96.00 173 GLN A CA 1
ATOM 1315 C C . GLN A 1 173 ? -4.453 -11.263 -0.653 1.00 96.00 173 GLN A C 1
ATOM 1317 O O . GLN A 1 173 ? -3.319 -11.012 -1.045 1.00 96.00 173 GLN A O 1
ATOM 1322 N N . ILE A 1 174 ? -4.683 -12.060 0.398 1.00 96.44 174 ILE A N 1
ATOM 1323 C CA . ILE A 1 174 ? -3.618 -12.719 1.176 1.00 96.44 174 ILE A CA 1
ATOM 1324 C C . ILE A 1 174 ? -2.707 -13.560 0.265 1.00 96.44 174 ILE A C 1
ATOM 1326 O O . ILE A 1 174 ? -1.492 -13.506 0.408 1.00 96.44 174 ILE A O 1
ATOM 1330 N N . ARG A 1 175 ? -3.273 -14.291 -0.710 1.00 96.56 175 ARG A N 1
ATOM 1331 C CA . ARG A 1 175 ? -2.498 -15.077 -1.690 1.00 96.56 175 ARG A CA 1
ATOM 1332 C C . ARG A 1 175 ? -1.717 -14.223 -2.694 1.00 96.56 175 ARG A C 1
ATOM 1334 O O . ARG A 1 175 ? -0.687 -14.688 -3.165 1.00 96.56 175 ARG A O 1
ATOM 1341 N N . LEU A 1 176 ? -2.187 -13.015 -3.021 1.00 96.31 176 LEU A N 1
ATOM 1342 C CA . LEU A 1 176 ? -1.460 -12.079 -3.891 1.00 96.31 176 LEU A CA 1
ATOM 1343 C C . LEU A 1 176 ? -0.265 -11.451 -3.164 1.00 96.31 176 LEU A C 1
ATOM 1345 O O . LEU A 1 176 ? 0.796 -11.320 -3.753 1.00 96.31 176 LEU A O 1
ATOM 1349 N N . LEU A 1 177 ? -0.418 -11.107 -1.883 1.00 96.69 177 LEU A N 1
ATOM 1350 C CA . LEU A 1 177 ? 0.659 -10.548 -1.053 1.00 96.69 177 LEU A CA 1
ATOM 1351 C C . LEU A 1 177 ? 1.673 -11.606 -0.570 1.00 96.69 177 LEU A C 1
ATOM 1353 O O . LEU A 1 177 ? 2.715 -11.247 -0.021 1.00 96.69 177 LEU A O 1
ATOM 1357 N N . ALA A 1 178 ? 1.358 -12.898 -0.716 1.00 97.25 178 ALA A N 1
ATOM 1358 C CA . ALA A 1 178 ? 2.159 -14.005 -0.205 1.00 97.25 178 ALA A CA 1
ATOM 1359 C C . ALA A 1 178 ? 3.396 -14.312 -1.064 1.00 97.25 178 ALA A C 1
ATOM 1361 O O . ALA A 1 178 ? 3.345 -14.366 -2.300 1.00 97.25 178 ALA A O 1
ATOM 1362 N N . GLY A 1 179 ? 4.488 -14.619 -0.368 1.00 97.50 179 GLY A N 1
ATOM 1363 C CA . GLY A 1 179 ? 5.812 -14.845 -0.928 1.00 97.50 179 GLY A CA 1
ATOM 1364 C C . GLY A 1 179 ? 6.803 -13.763 -0.507 1.00 97.50 179 GLY A C 1
ATOM 1365 O O . GLY A 1 179 ? 6.521 -12.915 0.345 1.00 97.50 179 GLY A O 1
ATOM 1366 N N . ARG A 1 180 ? 7.981 -13.820 -1.121 1.00 98.19 180 ARG A N 1
ATOM 1367 C CA . ARG A 1 180 ? 9.024 -12.803 -1.021 1.00 98.19 180 ARG A CA 1
ATOM 1368 C C . ARG A 1 180 ? 8.891 -11.848 -2.205 1.00 98.19 180 ARG A C 1
ATOM 1370 O O . ARG A 1 180 ? 8.498 -12.281 -3.281 1.00 98.19 180 ARG A O 1
ATOM 1377 N N . TYR A 1 181 ? 9.198 -10.575 -1.990 1.00 98.25 181 TYR A N 1
ATOM 1378 C CA . TYR A 1 181 ? 9.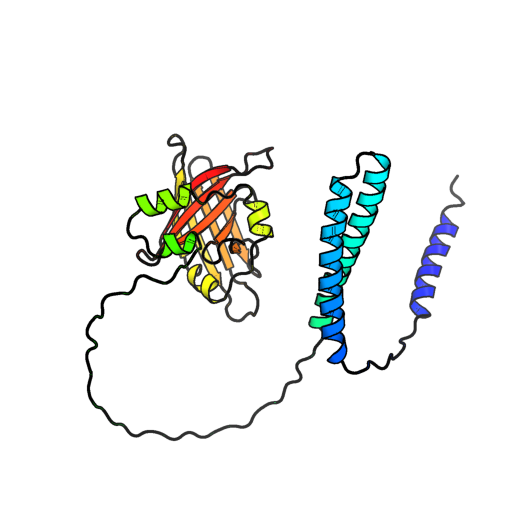306 -9.564 -3.037 1.00 98.25 181 TYR A CA 1
ATOM 1379 C C . TYR A 1 181 ? 10.504 -8.653 -2.738 1.00 98.25 181 TYR A C 1
ATOM 1381 O O . TYR A 1 181 ? 10.807 -8.368 -1.577 1.00 98.25 181 TYR A O 1
ATOM 1389 N N . THR A 1 182 ? 11.196 -8.183 -3.771 1.00 98.44 182 THR A N 1
ATOM 1390 C CA . THR A 1 182 ? 12.351 -7.280 -3.666 1.00 98.44 182 THR A CA 1
ATOM 1391 C C . THR A 1 182 ? 12.242 -6.141 -4.673 1.00 98.44 182 THR A C 1
ATOM 1393 O O . THR A 1 182 ? 11.655 -6.299 -5.743 1.00 98.44 182 THR A O 1
ATOM 1396 N N . GLY A 1 183 ? 12.777 -4.971 -4.343 1.00 98.12 183 GLY A N 1
ATOM 1397 C CA . GLY A 1 183 ? 12.726 -3.818 -5.235 1.00 98.12 183 GLY A CA 1
ATOM 1398 C C . GLY A 1 183 ? 13.179 -2.537 -4.553 1.00 98.12 183 GLY A C 1
ATOM 1399 O O . GLY A 1 183 ? 14.076 -2.581 -3.711 1.00 98.12 183 GLY A O 1
ATOM 1400 N N . ALA A 1 184 ? 12.586 -1.400 -4.919 1.00 98.12 184 ALA A N 1
ATOM 1401 C CA . ALA A 1 184 ? 13.041 -0.099 -4.435 1.00 98.12 184 ALA A CA 1
ATOM 1402 C C . ALA A 1 184 ? 11.928 0.941 -4.247 1.00 98.12 184 ALA A C 1
ATOM 1404 O O . ALA A 1 184 ? 10.916 0.937 -4.951 1.00 98.12 184 ALA A O 1
ATOM 1405 N N . VAL A 1 185 ? 12.175 1.883 -3.333 1.00 98.25 185 VAL A N 1
ATOM 1406 C CA . VAL A 1 185 ? 11.544 3.208 -3.320 1.00 98.25 185 VAL A CA 1
ATOM 1407 C C . VAL A 1 185 ? 12.398 4.158 -4.157 1.00 98.25 185 VAL A C 1
ATOM 1409 O O . VAL A 1 185 ? 13.535 4.442 -3.782 1.00 98.25 185 VAL A O 1
ATOM 1412 N N . LYS A 1 186 ? 11.816 4.693 -5.233 1.00 97.75 186 LYS A N 1
ATOM 1413 C CA . LYS A 1 186 ? 12.362 5.792 -6.039 1.00 97.75 186 LYS A CA 1
ATOM 1414 C C . LYS A 1 186 ? 11.816 7.113 -5.485 1.00 97.75 186 LYS A C 1
ATOM 1416 O O . LYS A 1 186 ? 10.596 7.304 -5.438 1.00 97.75 186 LYS A O 1
ATOM 1421 N N . PHE A 1 187 ? 12.671 8.026 -5.027 1.00 97.50 187 PHE A N 1
ATOM 1422 C CA . PHE A 1 187 ? 12.207 9.297 -4.443 1.00 97.50 187 PHE A CA 1
ATOM 1423 C C . PHE A 1 187 ? 11.744 10.310 -5.500 1.00 97.50 187 PHE A C 1
ATOM 1425 O O . PHE A 1 187 ? 12.293 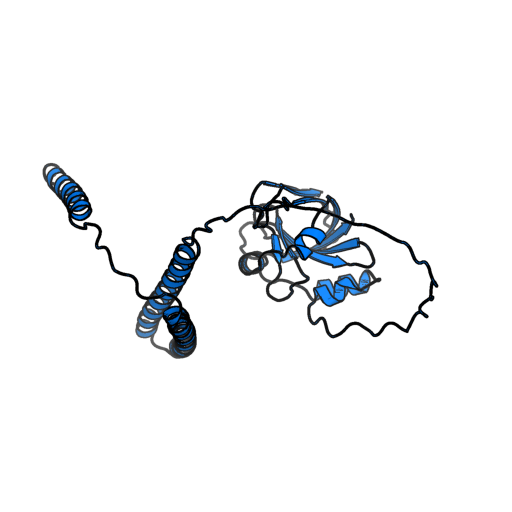10.394 -6.597 1.00 97.50 187 PHE A O 1
ATOM 1432 N N . LEU A 1 188 ? 10.752 11.137 -5.145 1.00 96.25 188 LEU A N 1
ATOM 1433 C CA . LEU A 1 188 ? 10.334 12.277 -5.972 1.00 96.25 188 LEU A CA 1
ATOM 1434 C C . LEU A 1 188 ? 11.393 13.396 -5.961 1.00 96.25 188 LEU A C 1
ATOM 1436 O O . LEU A 1 188 ? 11.612 14.047 -6.984 1.00 96.25 188 LEU A O 1
ATOM 1440 N N . ASP A 1 189 ? 12.088 13.589 -4.833 1.00 95.56 189 ASP A N 1
ATOM 1441 C CA . ASP A 1 189 ? 13.310 14.398 -4.780 1.00 95.56 189 ASP A CA 1
ATOM 1442 C C . ASP A 1 189 ? 14.523 13.561 -5.208 1.00 95.56 189 ASP A C 1
ATOM 1444 O O . ASP A 1 189 ? 15.045 12.753 -4.439 1.00 95.56 189 ASP A O 1
ATOM 1448 N N . ARG A 1 190 ? 15.010 13.825 -6.425 1.00 93.81 190 ARG A N 1
ATOM 1449 C CA . ARG A 1 190 ? 16.182 13.174 -7.037 1.00 93.81 190 ARG A CA 1
ATOM 1450 C C . ARG A 1 190 ? 17.504 13.395 -6.287 1.00 93.81 190 ARG A C 1
ATOM 1452 O O . ARG A 1 190 ? 18.515 12.825 -6.684 1.00 93.81 190 ARG A O 1
ATOM 1459 N N . LYS A 1 191 ? 17.539 14.238 -5.246 1.00 95.88 191 LYS A N 1
ATOM 1460 C CA . LYS A 1 191 ? 18.704 14.382 -4.354 1.00 95.88 191 LYS A CA 1
ATOM 1461 C C . LYS A 1 191 ? 18.824 13.238 -3.346 1.00 95.88 191 LYS A C 1
ATOM 1463 O O . LYS A 1 191 ? 19.906 13.028 -2.802 1.00 95.88 191 LYS A O 1
ATOM 1468 N N . ARG A 1 192 ? 17.730 12.524 -3.065 1.00 94.88 192 ARG A N 1
ATOM 1469 C CA . ARG A 1 192 ? 17.725 11.351 -2.185 1.00 94.88 192 ARG A CA 1
ATOM 1470 C C . ARG A 1 192 ? 18.043 10.112 -3.018 1.00 94.88 192 ARG A C 1
ATOM 1472 O O . ARG A 1 192 ? 17.426 9.900 -4.055 1.00 94.88 192 ARG A O 1
ATOM 1479 N N . GLY A 1 193 ? 18.994 9.302 -2.560 1.00 95.38 193 GLY A N 1
ATOM 1480 C CA . GLY A 1 193 ? 19.245 7.990 -3.157 1.00 95.38 193 GLY A CA 1
ATOM 1481 C C . GLY A 1 193 ? 18.111 7.016 -2.838 1.00 95.38 193 GLY A C 1
ATOM 1482 O O . GLY A 1 193 ? 17.539 7.081 -1.748 1.00 95.38 193 GLY A O 1
ATOM 1483 N N . ASP A 1 194 ? 17.806 6.131 -3.784 1.00 97.25 194 ASP A N 1
ATOM 1484 C CA . ASP A 1 194 ? 16.749 5.124 -3.660 1.00 97.25 194 ASP A CA 1
ATOM 1485 C C . ASP A 1 194 ? 16.944 4.224 -2.425 1.00 97.25 194 ASP A C 1
ATOM 1487 O O . ASP A 1 194 ? 18.072 3.937 -2.009 1.00 97.25 194 ASP A O 1
ATOM 1491 N N . LEU A 1 195 ? 15.835 3.752 -1.843 1.00 97.44 195 LEU A N 1
ATOM 1492 C CA . LEU A 1 195 ? 15.867 2.756 -0.764 1.00 97.44 195 LEU A CA 1
ATOM 1493 C C . LEU A 1 195 ? 15.592 1.369 -1.338 1.00 97.44 195 LEU A C 1
ATOM 1495 O O . LEU A 1 195 ? 14.577 1.177 -2.002 1.00 97.44 195 LEU A O 1
ATOM 1499 N N . SER A 1 196 ? 16.438 0.394 -1.021 1.00 98.00 196 SER A N 1
ATOM 1500 C CA . SER A 1 196 ? 16.146 -1.025 -1.226 1.00 98.00 196 SER A CA 1
ATOM 1501 C C . SER A 1 196 ? 14.997 -1.458 -0.316 1.00 98.00 196 SER A C 1
ATOM 1503 O O . SER A 1 196 ? 14.973 -1.104 0.867 1.00 98.00 196 SER A O 1
ATOM 1505 N N . VAL A 1 197 ? 14.058 -2.233 -0.858 1.00 98.25 197 VAL A N 1
ATOM 1506 C CA . VAL A 1 197 ? 12.931 -2.812 -0.120 1.00 98.25 197 VAL A CA 1
ATOM 1507 C C . VAL A 1 197 ? 12.943 -4.328 -0.274 1.00 98.25 197 VAL A C 1
ATOM 1509 O O . VAL A 1 197 ? 12.978 -4.848 -1.390 1.00 98.25 197 VAL A O 1
ATOM 1512 N N . VAL A 1 198 ? 12.854 -5.038 0.851 1.00 98.12 198 VAL A N 1
ATOM 1513 C CA . VAL A 1 198 ? 12.637 -6.488 0.900 1.00 98.12 198 VAL A CA 1
ATOM 1514 C C . VAL A 1 198 ? 11.379 -6.768 1.711 1.00 98.12 198 VAL A C 1
ATOM 1516 O O . VAL A 1 198 ? 11.282 -6.386 2.874 1.00 98.12 198 VAL A O 1
ATOM 1519 N N . TRP A 1 199 ? 10.430 -7.458 1.093 1.00 97.38 199 TRP A N 1
ATOM 1520 C CA . TRP A 1 199 ? 9.174 -7.913 1.676 1.00 97.38 199 TRP A CA 1
ATOM 1521 C C . TRP A 1 199 ? 9.168 -9.437 1.732 1.00 97.38 199 TRP A C 1
ATOM 1523 O O . TRP A 1 199 ? 9.566 -10.095 0.773 1.00 97.38 199 TRP A O 1
ATOM 1533 N N . GLU A 1 200 ? 8.657 -10.014 2.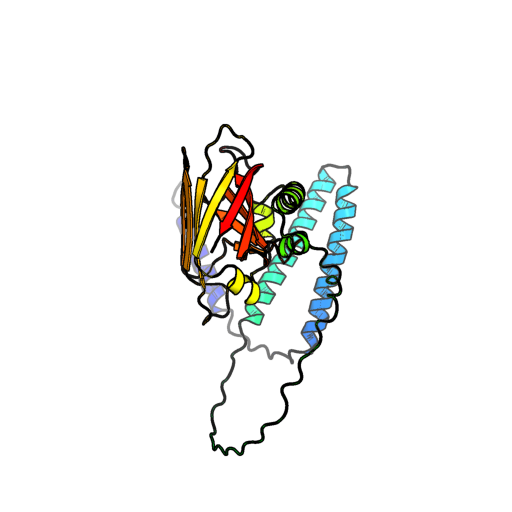812 1.00 97.94 200 GLU A N 1
ATOM 1534 C CA . GLU A 1 200 ? 8.359 -11.439 2.893 1.00 97.94 200 GLU A CA 1
ATOM 1535 C C . GLU A 1 200 ? 7.116 -11.675 3.758 1.00 97.94 200 GLU A C 1
ATOM 1537 O O . GLU A 1 200 ? 7.063 -11.289 4.927 1.00 97.94 200 GLU A O 1
ATOM 1542 N N . LEU A 1 201 ? 6.100 -12.313 3.175 1.00 97.56 201 LEU A N 1
ATOM 1543 C CA . LEU A 1 201 ? 4.854 -12.669 3.848 1.00 97.56 201 LEU A CA 1
ATOM 1544 C C . LEU A 1 201 ? 4.567 -14.160 3.650 1.00 97.56 201 LEU A C 1
ATOM 1546 O O . LEU A 1 201 ? 4.328 -14.613 2.529 1.00 97.56 201 LEU A O 1
ATOM 1550 N N . SER A 1 202 ? 4.502 -14.892 4.761 1.00 97.88 202 SER A N 1
ATOM 1551 C CA . SER A 1 202 ? 4.142 -16.314 4.806 1.00 97.88 202 SER A CA 1
ATOM 1552 C C . SER A 1 202 ? 2.874 -16.497 5.650 1.00 97.88 202 SER A C 1
ATOM 1554 O O . SER A 1 202 ? 2.969 -16.573 6.880 1.00 97.88 202 SER A O 1
ATOM 1556 N N . PRO A 1 203 ? 1.675 -16.517 5.029 1.00 96.56 203 PRO A N 1
ATOM 1557 C CA . PRO A 1 203 ? 0.407 -16.634 5.747 1.00 96.56 203 PRO A CA 1
ATOM 1558 C C . PRO A 1 203 ? 0.160 -18.036 6.308 1.00 96.56 203 PRO A C 1
ATOM 1560 O O . PRO A 1 203 ? 0.401 -19.045 5.645 1.00 96.56 203 PRO A O 1
ATOM 1563 N N . ASP A 1 204 ? -0.425 -18.095 7.500 1.00 96.56 204 ASP A N 1
ATOM 1564 C CA . ASP A 1 204 ? -0.907 -19.322 8.124 1.00 96.56 204 ASP A CA 1
ATOM 1565 C C . ASP A 1 204 ? -2.356 -19.608 7.698 1.00 96.56 204 ASP A C 1
ATOM 1567 O O . ASP A 1 204 ? -3.328 -19.235 8.357 1.00 96.56 204 ASP A O 1
ATOM 1571 N N . TYR A 1 205 ? -2.505 -20.301 6.567 1.00 94.31 205 TYR A N 1
ATOM 1572 C CA . TYR A 1 205 ? -3.813 -20.666 6.013 1.00 94.31 205 TYR A CA 1
ATOM 1573 C C . TYR A 1 205 ? -4.620 -21.662 6.870 1.00 94.31 205 TYR A C 1
ATOM 1575 O O . TYR A 1 205 ? -5.783 -21.914 6.537 1.00 94.31 205 TYR A O 1
ATOM 1583 N N . SER A 1 206 ? -4.050 -22.224 7.947 1.00 93.62 206 SER A N 1
ATOM 1584 C CA . SER A 1 206 ? -4.793 -23.093 8.874 1.00 93.62 206 SER A CA 1
ATOM 1585 C C . SER A 1 206 ? -5.785 -22.309 9.739 1.00 93.62 206 SER A C 1
ATOM 1587 O O . SER A 1 206 ? -6.806 -22.854 10.159 1.00 93.62 206 SER A O 1
ATOM 1589 N N . LYS A 1 207 ? -5.521 -21.016 9.973 1.00 90.25 207 LYS A N 1
ATOM 1590 C CA . LYS A 1 207 ? -6.354 -20.159 10.817 1.00 90.25 207 LYS A CA 1
ATOM 1591 C C . LYS A 1 207 ? -7.508 -19.507 10.043 1.00 90.25 207 LYS A C 1
ATOM 1593 O O . LYS A 1 207 ? -7.534 -19.422 8.808 1.00 90.25 207 LYS A O 1
ATOM 1598 N N . ARG A 1 208 ? -8.505 -19.054 10.808 1.00 87.19 208 ARG A N 1
ATOM 1599 C CA . ARG A 1 208 ? -9.648 -18.275 10.305 1.00 87.19 208 ARG A CA 1
ATOM 1600 C C . ARG A 1 208 ? -9.238 -16.839 9.974 1.00 87.19 208 ARG A C 1
ATOM 1602 O O . ARG A 1 208 ? -9.621 -16.333 8.921 1.00 87.19 208 ARG A O 1
ATOM 1609 N N . ASP A 1 209 ? -8.438 -16.240 10.851 1.00 90.00 209 ASP A N 1
ATOM 1610 C CA . ASP A 1 209 ? -8.045 -14.832 10.813 1.00 90.00 209 ASP A CA 1
ATOM 1611 C C . ASP A 1 209 ? -6.700 -14.629 10.100 1.00 90.00 209 ASP A C 1
ATOM 1613 O O . ASP A 1 209 ? -5.855 -15.533 10.061 1.00 90.00 209 ASP A O 1
ATOM 1617 N N . PHE A 1 210 ? -6.483 -13.434 9.537 1.00 91.19 210 PHE A N 1
ATOM 1618 C CA . PHE A 1 210 ? -5.246 -13.131 8.816 1.00 91.19 210 PHE A CA 1
ATOM 1619 C C . PHE A 1 210 ? -4.046 -13.121 9.768 1.00 91.19 210 PHE A C 1
ATOM 1621 O O . PHE A 1 210 ? -3.899 -12.265 10.642 1.00 91.19 210 PHE A O 1
ATOM 1628 N N . SER A 1 211 ? -3.197 -14.126 9.593 1.00 95.00 211 SER A N 1
ATOM 1629 C CA . SER A 1 211 ? -2.079 -14.426 10.472 1.00 95.00 211 SER A CA 1
ATOM 1630 C C . SER A 1 211 ? -0.962 -15.133 9.704 1.00 95.00 211 SER A C 1
ATOM 1632 O O . SER A 1 211 ? -1.174 -15.610 8.588 1.00 95.00 211 SER A O 1
ATOM 1634 N N . GLY A 1 212 ? 0.239 -15.183 10.279 1.00 96.00 212 GLY A N 1
ATOM 1635 C CA . GLY A 1 212 ? 1.415 -15.797 9.660 1.00 96.00 212 GLY A CA 1
ATOM 1636 C C . GLY A 1 212 ? 2.724 -15.262 10.236 1.00 96.00 212 GLY A C 1
ATOM 1637 O O . GLY A 1 212 ? 2.806 -14.952 11.429 1.00 96.00 212 GLY A O 1
ATOM 1638 N N . THR A 1 213 ? 3.733 -15.131 9.375 1.00 96.56 213 THR A N 1
ATOM 1639 C CA . THR A 1 213 ? 4.935 -14.317 9.615 1.00 96.56 213 THR A CA 1
ATOM 1640 C C . THR A 1 213 ? 5.079 -13.246 8.540 1.00 96.56 213 THR A C 1
ATOM 1642 O O . THR A 1 213 ? 4.883 -13.525 7.356 1.00 96.56 213 THR A O 1
ATOM 1645 N N . PHE A 1 214 ? 5.466 -12.046 8.964 1.00 95.62 214 PHE A N 1
ATOM 1646 C CA . PHE A 1 214 ? 5.704 -10.876 8.126 1.00 95.62 214 PHE A CA 1
ATOM 1647 C C . PHE A 1 214 ? 7.104 -10.315 8.394 1.00 95.62 214 PHE A C 1
ATOM 1649 O O . PHE A 1 214 ? 7.523 -10.194 9.548 1.00 95.62 214 PHE A O 1
ATOM 1656 N N . PHE A 1 215 ? 7.803 -9.944 7.329 1.00 96.62 215 PHE A N 1
ATOM 1657 C CA . PHE A 1 215 ? 9.071 -9.230 7.349 1.00 96.62 215 PHE A CA 1
ATOM 1658 C C . PHE A 1 215 ? 9.033 -8.147 6.269 1.00 96.62 215 PHE A C 1
ATOM 1660 O O . PHE A 1 215 ? 8.742 -8.427 5.108 1.00 96.62 215 PHE A O 1
ATOM 1667 N N . LEU A 1 216 ? 9.341 -6.911 6.645 1.00 96.81 216 LEU A N 1
ATOM 1668 C CA . LEU A 1 216 ? 9.540 -5.801 5.722 1.00 96.81 216 LEU A CA 1
ATOM 1669 C C . LEU A 1 216 ? 10.767 -5.019 6.163 1.00 96.81 216 LEU A C 1
ATOM 1671 O O . LEU A 1 216 ? 10.829 -4.530 7.288 1.00 96.81 216 LEU A O 1
ATOM 1675 N N . SER A 1 217 ? 11.723 -4.892 5.259 1.00 96.81 217 SER A N 1
ATOM 1676 C CA . SER A 1 217 ? 12.992 -4.218 5.476 1.00 96.81 217 SER A CA 1
ATOM 1677 C C . SER A 1 217 ? 13.180 -3.134 4.425 1.00 96.81 217 SER A C 1
ATOM 1679 O O . SER A 1 217 ? 12.946 -3.367 3.236 1.00 96.81 217 SER A O 1
ATOM 1681 N N . ILE A 1 218 ? 13.548 -1.937 4.877 1.00 96.62 218 ILE A N 1
ATOM 1682 C CA . ILE A 1 218 ? 13.771 -0.754 4.045 1.00 96.62 218 ILE A CA 1
ATOM 1683 C C . ILE A 1 218 ? 15.149 -0.182 4.400 1.00 96.62 218 ILE A C 1
ATOM 1685 O O . ILE A 1 218 ? 15.375 0.254 5.533 1.00 96.62 218 ILE A O 1
ATOM 1689 N N . HIS A 1 219 ? 16.063 -0.189 3.429 1.00 96.31 219 HIS A N 1
ATOM 1690 C CA . HIS A 1 219 ? 17.480 0.139 3.610 1.00 96.31 219 HIS A CA 1
ATOM 1691 C C . HIS A 1 219 ? 17.989 1.108 2.538 1.00 96.31 219 HIS A C 1
ATOM 1693 O O . HIS A 1 219 ? 17.799 0.881 1.346 1.00 96.31 219 HIS A O 1
ATOM 1699 N N . GLY A 1 220 ? 18.713 2.151 2.940 1.00 92.56 220 GLY A N 1
ATOM 1700 C CA . GLY A 1 220 ? 19.376 3.074 2.020 1.00 92.56 220 GLY A CA 1
ATOM 1701 C C . GLY A 1 220 ? 20.074 4.236 2.735 1.00 92.56 220 GLY A C 1
ATOM 1702 O O . GLY A 1 220 ? 20.274 4.188 3.952 1.00 92.56 220 GLY A O 1
ATOM 1703 N N . PRO A 1 221 ? 20.471 5.295 2.006 1.00 90.12 221 PRO A N 1
ATOM 1704 C CA . PRO A 1 221 ? 21.210 6.421 2.573 1.00 90.12 221 PRO A CA 1
ATOM 1705 C C . PRO A 1 221 ? 20.449 7.103 3.723 1.00 90.12 221 PRO A C 1
ATOM 1707 O O . PRO A 1 221 ? 19.430 7.757 3.516 1.00 90.12 221 PRO A O 1
ATOM 1710 N N . GLY A 1 222 ? 20.946 6.935 4.952 1.00 86.69 222 GLY A N 1
ATOM 1711 C CA . GLY A 1 222 ? 20.344 7.496 6.168 1.00 86.69 222 GLY A CA 1
ATOM 1712 C C . GLY A 1 222 ? 19.085 6.783 6.684 1.00 86.69 222 GLY A C 1
ATOM 1713 O O . GLY A 1 222 ? 18.535 7.219 7.692 1.00 86.69 222 GLY A O 1
ATOM 1714 N N . VAL A 1 223 ? 18.633 5.691 6.051 1.00 86.31 223 VAL A N 1
ATOM 1715 C CA . VAL A 1 223 ? 17.419 4.955 6.449 1.00 86.31 223 VAL A CA 1
ATOM 1716 C C . VAL A 1 223 ? 17.725 3.469 6.601 1.00 86.31 223 VAL A C 1
ATOM 1718 O O . VAL A 1 223 ? 18.094 2.802 5.642 1.00 86.31 223 VAL A O 1
ATOM 1721 N N . ASN A 1 224 ? 17.516 2.940 7.806 1.00 90.88 224 ASN A N 1
ATOM 1722 C CA . ASN A 1 224 ? 17.513 1.508 8.093 1.00 90.88 224 ASN A CA 1
ATOM 1723 C C . ASN A 1 224 ? 16.281 1.207 8.953 1.00 90.88 224 ASN A C 1
ATOM 1725 O O . ASN A 1 224 ? 16.201 1.670 10.091 1.00 90.88 224 ASN A O 1
ATOM 1729 N N . SER A 1 225 ? 15.311 0.474 8.408 1.00 90.44 225 SER A N 1
ATOM 1730 C CA . SER A 1 225 ? 14.056 0.152 9.090 1.00 90.44 225 SER A CA 1
ATOM 1731 C C . SER A 1 225 ? 13.618 -1.278 8.792 1.00 90.44 225 SER A C 1
ATOM 1733 O O . SER A 1 225 ? 13.072 -1.550 7.724 1.00 90.44 225 SER A O 1
ATOM 1735 N N . ASP A 1 226 ? 13.748 -2.146 9.790 1.00 92.75 226 ASP A N 1
ATOM 1736 C CA . ASP A 1 226 ? 13.128 -3.469 9.814 1.00 92.75 226 ASP A CA 1
ATOM 1737 C C . ASP A 1 226 ? 11.805 -3.433 10.591 1.00 92.75 226 ASP A C 1
ATOM 1739 O O . ASP A 1 226 ? 11.743 -2.942 11.717 1.00 92.75 226 ASP A O 1
ATOM 1743 N N . SER A 1 227 ? 10.765 -4.033 10.019 1.00 90.12 227 SER A N 1
ATOM 1744 C CA . SER A 1 227 ? 9.515 -4.391 10.687 1.00 90.12 227 SER A CA 1
ATOM 1745 C C . SER A 1 227 ? 9.312 -5.900 10.574 1.00 90.12 227 SER A C 1
ATOM 1747 O O . SER A 1 227 ? 9.458 -6.476 9.494 1.00 90.12 227 SER A O 1
ATOM 1749 N N . ARG A 1 228 ? 9.022 -6.566 11.695 1.00 92.06 228 ARG A N 1
ATOM 1750 C CA . ARG A 1 228 ? 8.900 -8.029 11.773 1.00 92.06 228 ARG A CA 1
ATOM 1751 C C . ARG A 1 228 ? 7.715 -8.398 12.660 1.00 92.06 228 ARG A C 1
ATOM 1753 O O . ARG A 1 228 ? 7.602 -7.879 13.766 1.00 92.06 228 ARG A O 1
ATOM 1760 N N . GLY A 1 229 ? 6.859 -9.307 12.197 1.00 87.56 229 GLY A N 1
ATOM 1761 C CA . GLY A 1 229 ? 5.643 -9.723 12.899 1.00 87.56 229 GLY A CA 1
ATOM 1762 C C . GLY A 1 229 ? 5.399 -11.230 12.820 1.00 87.56 229 GLY A C 1
ATOM 1763 O O . GLY A 1 229 ? 5.753 -11.884 11.837 1.00 87.56 229 GLY A O 1
ATOM 1764 N N . ARG A 1 230 ? 4.778 -11.792 13.862 1.00 91.69 230 ARG A N 1
ATOM 1765 C CA . ARG A 1 230 ? 4.300 -13.182 13.900 1.00 91.69 230 ARG A CA 1
ATOM 1766 C C . ARG A 1 230 ? 3.020 -13.264 14.723 1.00 91.69 230 ARG A C 1
ATOM 1768 O O . ARG A 1 230 ? 2.957 -12.697 15.807 1.00 91.69 230 ARG A O 1
ATOM 1775 N N . GLY A 1 231 ? 2.045 -14.030 14.242 1.00 92.50 231 GLY A N 1
ATOM 1776 C CA . GLY A 1 231 ? 0.700 -14.074 14.819 1.00 92.50 231 GLY A CA 1
ATOM 1777 C C . GLY A 1 231 ? -0.282 -13.395 13.876 1.00 92.50 231 GLY A C 1
ATOM 1778 O O . GLY A 1 231 ? -0.161 -13.582 12.667 1.00 92.50 231 GLY A O 1
ATOM 1779 N N . ASN A 1 232 ? -1.240 -12.640 14.411 1.00 90.38 232 ASN A N 1
ATOM 1780 C CA . ASN A 1 232 ? -2.150 -11.827 13.602 1.00 90.38 232 ASN A CA 1
ATOM 1781 C C . ASN A 1 232 ? -1.371 -10.687 12.930 1.00 90.38 232 ASN A C 1
ATOM 1783 O O . ASN A 1 232 ? -0.428 -10.161 13.517 1.00 90.38 232 ASN A O 1
ATOM 1787 N N . ILE A 1 233 ? -1.747 -10.338 11.699 1.00 89.69 233 ILE A N 1
ATOM 1788 C CA . ILE A 1 233 ? -1.047 -9.329 10.894 1.00 89.69 233 ILE A CA 1
ATOM 1789 C C . ILE A 1 233 ? -2.008 -8.159 10.674 1.00 89.69 233 ILE A C 1
ATOM 1791 O O . ILE A 1 233 ? -2.908 -8.222 9.840 1.00 89.69 233 ILE A O 1
ATOM 1795 N N . ASP A 1 234 ? -1.840 -7.117 11.483 1.00 91.56 234 ASP A N 1
ATOM 1796 C CA . ASP A 1 234 ? -2.680 -5.917 11.560 1.00 91.56 234 ASP A CA 1
ATOM 1797 C C . ASP A 1 234 ? -2.080 -4.709 10.821 1.00 91.56 234 ASP A C 1
ATOM 1799 O O . ASP A 1 234 ? -2.802 -3.800 10.416 1.00 91.56 234 ASP A O 1
ATOM 1803 N N . ASN A 1 235 ? -0.771 -4.721 10.565 1.00 93.12 235 ASN A N 1
ATOM 1804 C CA . ASN A 1 235 ? -0.060 -3.651 9.868 1.00 93.12 235 ASN A CA 1
ATOM 1805 C C . ASN A 1 235 ? -0.334 -3.578 8.350 1.00 93.12 235 ASN A C 1
ATOM 1807 O O . ASN A 1 235 ? 0.288 -2.755 7.679 1.00 93.12 235 ASN A O 1
ATOM 1811 N N . ILE A 1 236 ? -1.232 -4.413 7.806 1.00 95.56 236 ILE A N 1
ATOM 1812 C CA . ILE A 1 236 ? -1.654 -4.418 6.396 1.00 95.56 236 ILE A CA 1
ATOM 1813 C C . ILE A 1 236 ? -3.187 -4.392 6.312 1.00 95.56 236 ILE A C 1
ATOM 1815 O O . ILE A 1 236 ? -3.848 -5.297 6.821 1.00 95.56 236 ILE A O 1
ATOM 1819 N N . ALA A 1 237 ? -3.749 -3.426 5.582 1.00 96.81 237 ALA A N 1
ATOM 1820 C CA . ALA A 1 237 ? -5.184 -3.357 5.291 1.00 96.81 237 ALA A CA 1
ATOM 1821 C C . ALA A 1 237 ? -5.467 -3.084 3.802 1.00 96.81 237 ALA A C 1
ATOM 1823 O O . ALA A 1 237 ? -4.587 -2.669 3.045 1.00 96.81 237 ALA A O 1
ATOM 1824 N N . THR A 1 238 ? -6.711 -3.300 3.368 1.00 96.94 238 THR A N 1
ATOM 1825 C CA . THR A 1 238 ? -7.193 -2.845 2.051 1.00 96.94 238 THR A CA 1
ATOM 1826 C C . THR A 1 238 ? -7.710 -1.412 2.149 1.00 96.94 238 THR A C 1
ATOM 1828 O O . THR A 1 238 ? -8.441 -1.110 3.096 1.00 96.94 238 THR A O 1
ATOM 1831 N N . LEU A 1 239 ? -7.454 -0.563 1.155 1.00 95.81 239 LEU A N 1
ATOM 1832 C CA . LEU A 1 239 ? -8.010 0.796 1.122 1.00 95.81 239 LEU A CA 1
ATOM 1833 C C . LEU A 1 239 ? -9.549 0.768 1.087 1.00 95.81 239 LEU A C 1
ATOM 1835 O O . LEU A 1 239 ? -10.140 0.019 0.309 1.00 95.81 239 LEU A O 1
ATOM 1839 N N . ALA A 1 240 ? -10.201 1.605 1.902 1.00 92.31 240 ALA A N 1
ATOM 1840 C CA . ALA A 1 240 ? -11.665 1.672 1.985 1.00 92.31 240 ALA A CA 1
ATOM 1841 C C . ALA A 1 240 ? -12.323 1.989 0.624 1.00 92.31 240 ALA A C 1
ATOM 1843 O O . ALA A 1 240 ? -13.261 1.307 0.210 1.00 92.31 240 ALA A O 1
ATOM 1844 N N . ASP A 1 241 ? -11.764 2.960 -0.103 1.00 91.06 241 ASP A N 1
ATOM 1845 C CA . ASP A 1 241 ? -12.202 3.363 -1.445 1.00 91.06 241 ASP A CA 1
ATOM 1846 C C . ASP A 1 241 ? -11.854 2.351 -2.555 1.00 91.06 241 ASP A C 1
ATOM 1848 O O . ASP A 1 241 ? -12.342 2.471 -3.678 1.00 91.06 241 ASP A O 1
ATOM 1852 N N . ASP A 1 242 ? -10.912 1.430 -2.316 1.00 93.56 242 ASP A N 1
ATOM 1853 C CA . ASP A 1 242 ? -10.254 0.680 -3.388 1.00 93.56 242 ASP A CA 1
ATOM 1854 C C . ASP A 1 242 ? -9.798 -0.711 -2.940 1.00 93.56 242 ASP A C 1
ATOM 1856 O O . ASP A 1 242 ? -8.695 -0.916 -2.437 1.00 93.56 242 ASP A O 1
ATOM 1860 N N . LYS A 1 243 ? -10.662 -1.698 -3.183 1.00 93.19 243 LYS A N 1
ATOM 1861 C CA . LYS A 1 243 ? -10.473 -3.089 -2.749 1.00 93.19 243 LYS A CA 1
ATOM 1862 C C . LYS A 1 243 ? -9.315 -3.816 -3.446 1.00 93.19 243 LYS A C 1
ATOM 1864 O O . LYS A 1 243 ? -8.934 -4.887 -2.987 1.00 93.19 243 LYS A O 1
ATOM 1869 N N . GLU A 1 244 ? -8.760 -3.269 -4.526 1.00 94.44 244 GLU A N 1
ATOM 1870 C CA . GLU A 1 244 ? -7.560 -3.811 -5.189 1.00 94.44 244 GLU A CA 1
ATOM 1871 C C . GLU A 1 244 ? -6.279 -3.053 -4.768 1.00 94.44 244 GLU A C 1
ATOM 1873 O O . GLU A 1 244 ? -5.195 -3.331 -5.283 1.00 94.44 244 GLU A O 1
ATOM 1878 N N . GLY A 1 245 ? -6.395 -2.087 -3.844 1.00 96.81 245 GLY A N 1
ATOM 1879 C CA . GLY A 1 245 ? -5.286 -1.356 -3.236 1.00 96.81 245 GLY A CA 1
ATOM 1880 C C . GLY A 1 245 ? -5.021 -1.773 -1.793 1.00 96.81 245 GLY A C 1
ATOM 1881 O O . GLY A 1 245 ? -5.937 -1.903 -0.978 1.00 96.81 245 GLY A O 1
ATOM 1882 N N . PHE A 1 246 ? -3.744 -1.934 -1.467 1.00 97.44 246 PHE A N 1
ATOM 1883 C CA . PHE A 1 246 ? -3.258 -2.281 -0.136 1.00 97.44 246 PHE A CA 1
ATOM 1884 C C . PHE A 1 246 ? -2.536 -1.094 0.492 1.00 97.44 246 PHE A C 1
ATOM 1886 O O . PHE A 1 246 ? -1.939 -0.278 -0.211 1.00 97.44 246 PHE A O 1
ATOM 1893 N N . LEU A 1 247 ? -2.564 -1.016 1.818 1.00 97.69 247 LEU A N 1
ATOM 1894 C CA . LEU A 1 247 ? -1.793 -0.056 2.593 1.00 97.69 247 LEU A CA 1
ATOM 1895 C C . LEU A 1 247 ? -1.097 -0.774 3.744 1.00 97.69 247 LEU A C 1
ATOM 1897 O O . LEU A 1 247 ? -1.688 -1.646 4.382 1.00 97.69 247 LEU A O 1
ATOM 1901 N N . VAL A 1 248 ? 0.163 -0.417 3.982 1.00 96.94 248 VAL A N 1
ATOM 1902 C CA . VAL A 1 248 ? 1.042 -1.100 4.936 1.00 96.94 248 VAL A CA 1
ATOM 1903 C C . VAL A 1 248 ? 1.711 -0.076 5.846 1.00 96.94 248 VAL A C 1
ATOM 1905 O O . VAL A 1 248 ? 2.347 0.844 5.329 1.00 96.94 248 VAL A O 1
ATOM 1908 N N . SER A 1 249 ? 1.617 -0.246 7.170 1.00 95.44 249 SER A N 1
ATOM 1909 C CA . SER A 1 249 ? 2.457 0.494 8.128 1.00 95.44 249 SER A CA 1
ATOM 1910 C C . SER A 1 249 ? 3.853 -0.121 8.193 1.00 95.44 249 SER A C 1
ATOM 1912 O O . SER A 1 249 ? 4.025 -1.341 8.320 1.00 95.44 249 SER A O 1
ATOM 1914 N N . ALA A 1 250 ? 4.852 0.751 8.114 1.00 89.31 250 ALA A N 1
ATOM 1915 C CA . ALA A 1 250 ? 6.269 0.465 8.231 1.00 89.31 250 ALA A CA 1
ATOM 1916 C C . ALA A 1 250 ? 6.945 1.561 9.087 1.00 89.31 250 ALA A C 1
ATOM 1918 O O . ALA A 1 250 ? 6.327 2.551 9.484 1.00 89.31 250 ALA A O 1
ATOM 1919 N N . CYS A 1 251 ? 8.218 1.372 9.445 1.00 87.81 251 CYS A N 1
ATOM 1920 C CA . CYS A 1 251 ? 8.983 2.305 10.289 1.00 87.81 251 CYS A CA 1
ATOM 1921 C C . CYS A 1 251 ? 8.361 2.657 11.668 1.00 87.81 251 CYS A C 1
ATOM 1923 O O . CYS A 1 251 ? 8.812 3.620 12.297 1.00 87.81 251 CYS A O 1
ATOM 1925 N N . GLY A 1 252 ? 7.337 1.921 12.129 1.00 83.19 252 GLY A N 1
ATOM 1926 C CA . GLY A 1 252 ? 6.545 2.238 13.325 1.00 83.19 252 GLY A CA 1
ATOM 1927 C C . GLY A 1 252 ? 5.711 3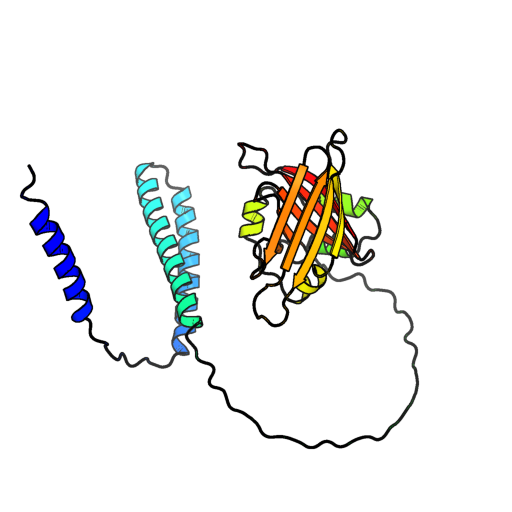.511 13.150 1.00 83.19 252 GLY A C 1
ATOM 1928 O O . GLY A 1 252 ? 6.013 4.528 13.766 1.00 83.19 252 GLY A O 1
ATOM 1929 N N . ASP A 1 253 ? 4.712 3.478 12.262 1.00 88.75 253 ASP A N 1
ATOM 1930 C CA . ASP A 1 253 ? 3.833 4.601 11.872 1.00 88.75 253 ASP A CA 1
ATOM 1931 C C . ASP A 1 253 ? 4.526 5.827 11.237 1.00 88.75 253 ASP A C 1
ATOM 1933 O O . ASP A 1 253 ? 3.859 6.800 10.856 1.00 88.75 253 ASP A O 1
ATOM 1937 N N . ARG A 1 254 ? 5.856 5.791 11.085 1.00 92.81 254 ARG A N 1
ATOM 1938 C CA . ARG A 1 254 ? 6.641 6.846 10.427 1.00 92.81 254 ARG A CA 1
ATOM 1939 C C . ARG A 1 254 ? 6.698 6.710 8.906 1.00 92.81 254 ARG A C 1
ATOM 1941 O O . ARG A 1 254 ? 7.009 7.701 8.251 1.00 92.81 254 ARG A O 1
ATOM 1948 N N . CYS A 1 255 ? 6.405 5.543 8.330 1.00 95.19 255 CYS A N 1
ATOM 1949 C CA . CYS A 1 255 ? 6.363 5.381 6.878 1.00 95.19 255 CYS A CA 1
ATOM 1950 C C . CYS A 1 255 ? 5.280 4.387 6.427 1.00 95.19 255 CYS A C 1
ATOM 1952 O O . CYS A 1 255 ? 4.909 3.482 7.172 1.00 95.19 255 CYS A O 1
ATOM 1954 N N . TYR A 1 256 ? 4.758 4.556 5.209 1.00 97.38 256 TYR A N 1
ATOM 1955 C CA . TYR A 1 256 ? 3.683 3.713 4.672 1.00 97.38 256 TYR A CA 1
ATOM 1956 C C . TYR A 1 256 ? 3.916 3.359 3.205 1.00 97.38 256 TYR A C 1
ATOM 1958 O O . TYR A 1 256 ? 4.381 4.190 2.421 1.00 97.38 256 TYR A O 1
ATOM 1966 N N . LEU A 1 257 ? 3.530 2.139 2.828 1.00 98.12 257 LEU A N 1
ATOM 1967 C CA . LEU A 1 257 ? 3.523 1.664 1.443 1.00 98.12 257 LEU A CA 1
ATOM 1968 C C . LEU A 1 257 ? 2.077 1.461 0.982 1.00 98.12 257 LEU A C 1
ATOM 1970 O O . LEU A 1 257 ? 1.388 0.564 1.466 1.00 98.12 257 LEU A O 1
ATOM 1974 N N . GLN A 1 258 ? 1.626 2.288 0.039 1.00 98.06 258 GLN A N 1
ATOM 1975 C CA . GLN A 1 258 ? 0.420 2.035 -0.752 1.00 98.06 258 GLN A CA 1
ATOM 1976 C C . GLN A 1 258 ? 0.821 1.137 -1.920 1.00 98.06 258 GLN A C 1
ATOM 1978 O O . GLN A 1 258 ? 1.664 1.555 -2.707 1.00 98.06 258 GLN A O 1
ATOM 1983 N N . LEU A 1 259 ? 0.238 -0.055 -2.052 1.00 98.19 259 LEU A N 1
ATOM 1984 C CA . LEU A 1 259 ? 0.622 -1.054 -3.056 1.00 98.19 259 LEU A CA 1
ATOM 1985 C C . LEU A 1 259 ? -0.568 -1.474 -3.927 1.00 98.19 259 LEU A C 1
ATOM 1987 O O . LEU A 1 259 ? -1.664 -1.726 -3.427 1.00 98.19 259 LEU A O 1
ATOM 1991 N N . TYR A 1 260 ? -0.319 -1.621 -5.226 1.00 97.75 260 TYR A N 1
ATOM 1992 C CA . TYR A 1 260 ? -1.259 -2.105 -6.232 1.00 97.75 260 TYR A CA 1
ATOM 1993 C C . TYR A 1 260 ? -0.609 -3.214 -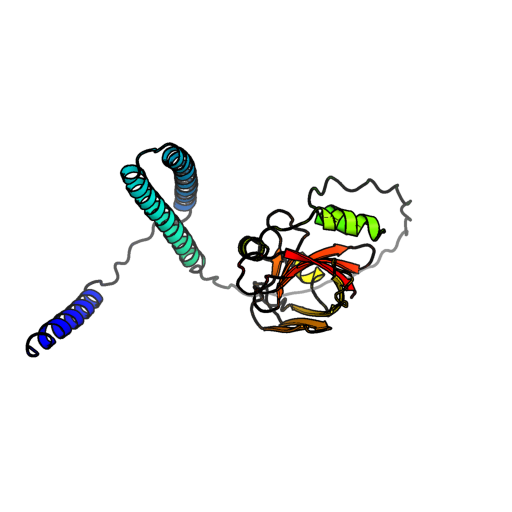7.061 1.00 97.75 260 TYR A C 1
ATOM 1995 O O . TYR A 1 260 ? 0.485 -3.031 -7.594 1.00 97.75 260 TYR A O 1
ATOM 2003 N N . TYR A 1 261 ? -1.278 -4.361 -7.177 1.00 97.38 261 TYR A N 1
ATOM 2004 C CA . TYR A 1 261 ? -0.778 -5.501 -7.950 1.00 97.38 261 TYR A CA 1
ATOM 2005 C C . TYR A 1 261 ? -0.968 -5.282 -9.457 1.00 97.38 261 TYR A C 1
ATOM 2007 O O . TYR A 1 261 ? -2.076 -4.977 -9.900 1.00 97.38 261 TYR A O 1
ATOM 2015 N N . ASN A 1 262 ? 0.087 -5.487 -10.245 1.00 97.31 262 ASN A N 1
ATOM 2016 C CA . ASN A 1 262 ? 0.059 -5.525 -11.703 1.00 97.31 262 ASN A CA 1
ATOM 2017 C C . ASN A 1 262 ? 0.183 -6.975 -12.188 1.00 97.31 262 ASN A C 1
ATOM 2019 O O . ASN A 1 262 ? 1.200 -7.635 -11.977 1.00 97.31 262 ASN A O 1
ATOM 2023 N N . SER A 1 263 ? -0.860 -7.475 -12.853 1.00 95.50 263 SER A N 1
ATOM 2024 C CA . SER A 1 263 ? -0.896 -8.866 -13.310 1.00 95.50 263 SER A CA 1
ATOM 2025 C C . SER A 1 263 ? -0.064 -9.166 -14.566 1.00 95.50 263 SER A C 1
ATOM 2027 O O . SER A 1 263 ? 0.340 -10.320 -14.687 1.00 95.50 263 SER A O 1
ATOM 2029 N N . PRO A 1 264 ? 0.171 -8.225 -15.505 1.00 95.25 264 PRO A N 1
ATOM 2030 C CA . PRO A 1 264 ? 1.097 -8.437 -16.618 1.00 95.25 264 PRO A CA 1
ATOM 2031 C C . PRO A 1 264 ? 2.556 -8.682 -16.218 1.00 95.25 264 PRO A C 1
ATOM 2033 O O . PRO A 1 264 ? 3.219 -9.464 -16.895 1.00 95.25 264 PRO A O 1
ATOM 2036 N N . SER A 1 265 ? 3.062 -8.040 -15.156 1.00 94.56 265 SER A N 1
ATOM 2037 C CA . SER A 1 265 ? 4.476 -8.147 -14.759 1.00 94.56 265 SER A CA 1
ATOM 2038 C C . SER A 1 265 ? 4.759 -8.981 -13.496 1.00 94.56 265 SER A C 1
ATOM 2040 O O . SER A 1 265 ? 5.932 -9.248 -13.239 1.00 94.56 265 SER A O 1
ATOM 2042 N N . ASP A 1 266 ? 3.726 -9.405 -12.747 1.00 95.56 266 ASP A N 1
ATOM 2043 C CA . ASP A 1 266 ? 3.801 -10.015 -11.393 1.00 95.56 266 ASP A CA 1
ATOM 2044 C C . ASP A 1 266 ? 4.576 -9.131 -10.393 1.00 95.56 266 ASP A C 1
ATOM 2046 O O . ASP A 1 266 ? 5.512 -9.549 -9.706 1.00 95.56 266 ASP A O 1
ATOM 2050 N N . GLN A 1 267 ? 4.210 -7.845 -10.364 1.00 97.38 267 GLN A N 1
ATOM 2051 C CA . GLN A 1 267 ? 4.863 -6.814 -9.549 1.00 97.38 267 GLN A CA 1
ATOM 2052 C C . GLN A 1 267 ? 3.833 -5.981 -8.791 1.00 97.38 267 GLN A C 1
ATOM 2054 O O . GLN A 1 267 ? 2.686 -5.827 -9.217 1.00 97.38 267 GLN A O 1
ATOM 2059 N N . PHE A 1 268 ? 4.258 -5.393 -7.677 1.00 98.12 268 PHE A N 1
ATOM 2060 C CA . PHE A 1 268 ? 3.514 -4.336 -7.004 1.00 98.12 268 PHE A CA 1
ATOM 2061 C C . PHE A 1 268 ? 4.113 -2.975 -7.348 1.00 98.12 268 PHE A C 1
ATOM 2063 O O . PHE A 1 268 ? 5.310 -2.755 -7.168 1.00 98.12 268 PHE A O 1
ATOM 2070 N N . TYR A 1 269 ? 3.260 -2.047 -7.774 1.00 98.31 269 TYR A N 1
ATOM 2071 C CA . TYR A 1 269 ? 3.603 -0.635 -7.938 1.00 98.31 269 TYR A CA 1
ATOM 2072 C C . TYR A 1 269 ? 2.842 0.202 -6.916 1.00 98.31 269 TYR A C 1
ATOM 2074 O O . TYR A 1 269 ? 1.740 -0.162 -6.499 1.00 98.31 269 TYR A O 1
ATOM 2082 N N . GLY A 1 270 ? 3.412 1.326 -6.493 1.00 98.06 270 GLY A N 1
ATOM 2083 C CA . GLY A 1 270 ? 2.876 2.017 -5.333 1.00 98.06 270 GLY A CA 1
ATOM 2084 C C . GLY A 1 270 ? 3.427 3.403 -5.052 1.00 98.06 270 GLY A C 1
ATOM 2085 O O . GLY A 1 270 ? 4.319 3.903 -5.734 1.00 98.06 270 GLY A O 1
ATOM 2086 N N . ASN A 1 271 ? 2.913 3.999 -3.980 1.00 98.31 271 ASN A N 1
ATOM 2087 C CA . ASN A 1 271 ? 3.410 5.247 -3.408 1.00 98.31 271 ASN A CA 1
ATOM 2088 C C . ASN A 1 271 ? 4.021 4.979 -2.028 1.00 98.31 271 ASN A C 1
ATOM 2090 O O . ASN A 1 271 ? 3.457 4.231 -1.226 1.00 98.31 271 ASN A O 1
ATOM 2094 N N . TYR A 1 272 ? 5.146 5.633 -1.750 1.00 98.19 272 TYR A N 1
ATOM 2095 C CA . TYR A 1 272 ? 5.797 5.638 -0.445 1.00 98.19 272 TYR A CA 1
ATOM 2096 C C . TYR A 1 272 ? 5.533 6.967 0.263 1.00 98.19 272 TYR A C 1
ATOM 2098 O O . TYR A 1 272 ? 5.744 8.043 -0.311 1.00 98.19 272 TYR A O 1
ATOM 2106 N N . TYR A 1 273 ? 5.083 6.881 1.512 1.00 97.88 273 TYR A N 1
ATOM 2107 C CA . TYR A 1 273 ? 4.762 8.023 2.360 1.00 97.88 273 TYR A CA 1
ATOM 2108 C C . TYR A 1 273 ? 5.658 8.042 3.595 1.00 97.88 273 TYR A C 1
ATOM 2110 O O . TYR A 1 273 ? 5.911 6.994 4.186 1.00 97.88 273 TYR A O 1
ATOM 2118 N N . GLU A 1 274 ? 6.068 9.231 4.026 1.00 96.44 274 GLU A N 1
ATOM 2119 C CA . GLU A 1 274 ? 6.815 9.451 5.269 1.00 96.44 274 GLU A CA 1
ATOM 2120 C C . GLU A 1 274 ? 6.089 10.477 6.141 1.00 96.44 274 GLU A C 1
ATOM 2122 O O . GLU A 1 274 ? 5.600 11.492 5.645 1.00 96.44 274 GLU A O 1
ATOM 2127 N N . THR A 1 275 ? 6.040 10.235 7.448 1.00 95.00 275 THR A N 1
ATOM 2128 C CA . THR A 1 275 ? 5.607 11.208 8.457 1.00 95.00 275 THR A CA 1
ATOM 2129 C C . THR A 1 275 ? 6.847 11.923 8.981 1.00 95.00 275 THR A C 1
ATOM 2131 O O . THR A 1 275 ? 7.674 11.309 9.656 1.00 95.00 275 THR A O 1
ATOM 2134 N N . ALA A 1 276 ? 6.999 13.211 8.664 1.00 88.81 276 ALA A N 1
ATOM 2135 C CA . ALA A 1 276 ? 8.153 13.992 9.109 1.00 88.81 276 ALA A CA 1
ATOM 2136 C C . ALA A 1 276 ? 8.153 14.145 10.640 1.00 88.81 276 ALA A C 1
ATOM 2138 O O . ALA A 1 276 ? 7.098 14.360 11.244 1.00 88.81 276 ALA A O 1
ATOM 2139 N N . GLU A 1 277 ? 9.322 14.048 11.275 1.00 86.56 277 GLU A N 1
ATOM 2140 C CA . GLU A 1 277 ? 9.421 14.053 12.739 1.00 86.56 277 GLU A CA 1
ATOM 2141 C C . GLU A 1 277 ? 8.901 15.366 13.349 1.00 86.56 277 GLU A C 1
ATOM 2143 O O . GLU A 1 277 ? 9.033 16.445 12.774 1.00 86.56 277 GLU A O 1
ATOM 2148 N N . GLY A 1 278 ? 8.216 15.261 14.491 1.00 87.62 278 GLY A N 1
ATOM 2149 C CA . GLY A 1 278 ? 7.469 16.371 15.099 1.00 87.62 278 GLY A CA 1
ATOM 2150 C C . GLY A 1 278 ? 6.139 16.720 14.409 1.00 87.62 278 GLY A C 1
ATOM 2151 O O . GLY A 1 278 ? 5.309 17.397 15.014 1.00 87.62 278 GLY A O 1
ATOM 2152 N N . THR A 1 279 ? 5.880 16.236 13.189 1.00 88.31 279 THR A N 1
ATOM 2153 C CA . THR A 1 279 ? 4.602 16.441 12.486 1.00 88.31 279 THR A CA 1
ATOM 2154 C C . THR A 1 279 ? 3.655 15.249 12.660 1.00 88.31 279 THR A C 1
ATOM 2156 O O . THR A 1 279 ? 4.076 14.126 12.928 1.00 88.31 279 THR A O 1
ATOM 2159 N N . LYS A 1 280 ? 2.350 15.483 12.472 1.00 90.31 280 LYS A N 1
ATOM 2160 C CA . LYS A 1 280 ? 1.330 14.420 12.364 1.00 90.31 280 LYS A CA 1
ATOM 2161 C C . LYS A 1 280 ? 0.920 14.114 10.919 1.00 90.31 280 LYS A C 1
ATOM 2163 O O . LYS A 1 280 ? 0.055 13.274 10.714 1.00 90.31 280 LYS A O 1
ATOM 2168 N N . LYS A 1 281 ? 1.486 14.815 9.930 1.00 93.88 281 LYS A N 1
ATOM 2169 C CA . LYS A 1 281 ? 1.070 14.729 8.526 1.00 93.88 281 LYS A CA 1
ATOM 2170 C C . LYS A 1 281 ? 2.082 13.911 7.736 1.00 93.88 281 LYS A C 1
ATOM 2172 O O . LYS A 1 281 ? 3.236 14.316 7.616 1.00 93.88 281 LYS A O 1
ATOM 2177 N N . SER A 1 282 ? 1.641 12.795 7.168 1.00 95.69 282 SER A N 1
ATOM 2178 C CA . SER A 1 282 ? 2.443 12.073 6.184 1.00 95.69 282 SER A CA 1
ATOM 2179 C C . SER A 1 282 ? 2.440 12.804 4.839 1.00 95.69 282 SER A C 1
ATOM 2181 O O . SER A 1 282 ? 1.477 13.481 4.477 1.00 95.69 282 SER A O 1
ATOM 2183 N N . VAL A 1 283 ? 3.523 12.661 4.082 1.00 96.88 283 VAL A N 1
ATOM 2184 C CA . VAL A 1 283 ? 3.689 13.226 2.738 1.00 96.88 283 VAL A CA 1
ATOM 2185 C C . VAL A 1 283 ? 4.150 12.116 1.797 1.00 96.88 283 VAL A C 1
ATOM 2187 O O . VAL A 1 283 ? 4.924 11.248 2.195 1.00 96.88 283 VAL A O 1
ATOM 2190 N N . ARG A 1 284 ? 3.674 12.128 0.546 1.00 97.25 284 ARG A N 1
ATOM 2191 C CA . ARG A 1 284 ? 4.160 11.235 -0.516 1.00 97.25 284 ARG A CA 1
ATOM 2192 C C . ARG A 1 284 ? 5.599 11.618 -0.875 1.00 97.25 284 ARG A C 1
ATOM 2194 O O . ARG A 1 284 ? 5.809 12.615 -1.561 1.00 97.25 284 ARG A O 1
ATOM 2201 N N . SER A 1 285 ? 6.568 10.823 -0.436 1.00 97.19 285 SER A N 1
ATOM 2202 C CA . SER A 1 285 ? 7.996 11.071 -0.677 1.00 97.19 285 SER A CA 1
ATOM 2203 C C . SER A 1 285 ? 8.522 10.387 -1.940 1.00 97.19 285 SER A C 1
ATOM 2205 O O . SER A 1 285 ? 9.471 10.877 -2.552 1.00 97.19 285 SER A O 1
ATOM 2207 N N . GLY A 1 286 ? 7.926 9.263 -2.345 1.00 97.75 286 GLY A N 1
ATOM 2208 C CA . GLY A 1 286 ? 8.423 8.444 -3.452 1.00 97.75 286 GLY A CA 1
ATOM 2209 C C . GLY A 1 286 ? 7.362 7.547 -4.079 1.00 97.75 286 GLY A C 1
ATOM 2210 O O . GLY A 1 286 ? 6.201 7.530 -3.658 1.00 97.75 286 GLY A O 1
ATOM 2211 N N . THR A 1 287 ? 7.783 6.770 -5.070 1.00 98.19 287 THR A N 1
ATOM 2212 C CA . THR A 1 287 ? 7.032 5.627 -5.601 1.00 98.19 287 THR A CA 1
ATOM 2213 C C . THR A 1 287 ? 7.794 4.340 -5.325 1.00 98.19 287 THR A C 1
ATOM 2215 O O . THR A 1 287 ? 9.014 4.352 -5.182 1.00 98.19 287 THR A O 1
ATOM 2218 N N . VAL A 1 288 ? 7.073 3.233 -5.166 1.00 98.25 288 VAL A N 1
ATOM 2219 C CA . VAL A 1 288 ? 7.652 1.922 -4.853 1.00 98.25 288 VAL A CA 1
ATOM 2220 C C . VAL A 1 288 ? 7.351 0.934 -5.972 1.00 98.25 288 VAL A C 1
ATOM 2222 O O . VAL A 1 288 ? 6.259 0.934 -6.541 1.00 98.25 288 VAL A O 1
ATOM 2225 N N . GLU A 1 289 ? 8.337 0.101 -6.277 1.00 98.25 289 GLU A N 1
ATOM 2226 C CA . GLU A 1 289 ? 8.267 -1.006 -7.225 1.00 98.25 289 GLU A CA 1
ATOM 2227 C C . GLU A 1 289 ? 8.820 -2.252 -6.526 1.00 98.25 289 GLU A C 1
ATOM 2229 O O . GLU A 1 289 ? 9.963 -2.228 -6.068 1.00 98.25 289 GLU A O 1
ATOM 2234 N N . LEU A 1 290 ? 8.025 -3.322 -6.427 1.00 98.38 290 LEU A N 1
ATOM 2235 C CA . LEU A 1 290 ? 8.412 -4.602 -5.822 1.00 98.38 290 LEU A CA 1
ATOM 2236 C C . LEU A 1 290 ? 8.166 -5.742 -6.813 1.00 98.38 290 LEU A C 1
ATOM 2238 O O . LEU A 1 290 ? 7.056 -5.890 -7.324 1.00 98.38 290 LEU A O 1
ATOM 2242 N N . ARG A 1 291 ? 9.182 -6.572 -7.044 1.00 97.75 291 ARG A N 1
ATOM 2243 C CA . ARG A 1 291 ? 9.158 -7.733 -7.944 1.00 97.75 291 ARG A CA 1
ATOM 2244 C C . ARG A 1 291 ? 9.297 -9.028 -7.150 1.00 97.75 291 ARG A C 1
ATOM 2246 O O . ARG A 1 291 ? 9.932 -9.012 -6.097 1.00 97.75 291 ARG A O 1
ATOM 2253 N N . LYS A 1 292 ? 8.671 -10.104 -7.618 1.00 94.00 292 LYS A N 1
ATOM 2254 C CA . LYS A 1 292 ? 8.668 -11.409 -6.940 1.00 94.00 292 LYS A CA 1
ATOM 2255 C C . LYS A 1 292 ? 10.009 -12.143 -7.064 1.00 94.00 292 LYS A C 1
ATOM 2257 O O . LYS A 1 292 ? 10.665 -11.962 -8.112 1.00 94.00 292 LYS A O 1
#

Nearest PDB structures (foldseek):
  1pmp-assembly3_B  TM=3.470E-01  e=3.523E-02  Bos taurus
  1icn-assembly1_A  TM=2.869E-01  e=6.469E-02  Rattus norvegicus
  3akn-assembly1_A  TM=3.096E-01  e=1.749E-01  Rattus norvegicus
  1g7n-assembly1_A  TM=2.935E-01  e=1.255E-01  Mus musculus
  2cr9-assembly1_A  TM=3.754E-01  e=6.702E+00  Homo sapiens

Secondary structure (DSSP, 8-state):
--SSHHHHHHHHHHHHHHHHHH-------PPPSTHHHHHHHHHHHHHHHHHHHHHHHHTT--SHHHHHHHHHHHHHHHHHHHHHHHHHHHHTT------------------------PPPP----PPPTT--SHHHHHTT---HHHHHHHHHT---S-HHHHHHTPBPPPHHHHHHH-EEEEEEEEESSTTSPPEEEEEEEEE-TTSSSSEEEEEEEEEETTEEEEEEEEEE--SEEEETTEEEEEEEEETTTTEEEEEEEETTTTEEEEEEEEE-TT-S-EEEEEEEEEE-

Solvent-accessible surface area (backbone atoms only — not comparable to full-atom values): 17340 Å² total; per-residue (Å²): 144,74,88,68,64,63,65,57,56,54,54,54,56,51,54,60,54,54,61,66,66,72,69,64,89,77,84,73,83,78,74,81,68,77,73,56,56,59,61,54,51,52,50,52,54,51,53,54,54,51,53,55,55,52,51,63,47,60,74,68,56,80,55,72,64,65,39,52,58,53,47,53,56,50,51,53,52,52,50,50,55,48,54,49,58,53,53,55,55,57,61,72,71,69,71,82,85,80,85,85,82,89,87,82,87,88,87,91,80,85,88,88,87,88,84,80,91,77,80,80,76,86,70,81,80,74,79,79,76,89,54,90,32,70,25,54,54,43,29,72,55,91,47,69,67,64,43,53,54,51,55,72,71,62,75,70,76,49,60,68,60,44,41,75,62,24,43,81,72,49,80,68,56,51,59,68,63,44,45,59,32,42,40,35,35,46,46,74,54,80,88,49,72,54,28,42,34,42,40,35,29,51,69,42,81,89,53,93,60,67,26,32,40,40,39,39,38,40,39,42,84,95,42,82,39,80,43,77,49,71,47,72,60,77,54,52,21,23,35,72,89,20,85,56,24,37,32,31,60,34,71,81,78,34,26,36,43,37,39,24,52,23,67,81,76,57,29,35,43,33,42,27,31,37,35,49,87,98,53,92,56,45,42,81,49,27,36,31,43,34,35,100

Sequence (292 aa):
MTKILVPITIAFVVGFLSHRFLTGPQVVSIPTVDAKCEDLSRAKSNLVALSQSEYLEYTKIKDLKEKYEKADELLGKVMLLFLADVGFKTIKSAAPELATSASPSPATTPPSVSTEKLVPEPAPSKPPINRAGRGGRIHYLNDERSIQEVLANTIIEDPKVSLAQGSALTRRQIRLLAGRYTGAVKFLDRKRGDLSVVWELSPDYSKRDFSGTFFLSIHGPGVNSDSRGRGNIDNIATLADDKEGFLVSACGDRCYLQLYYNSPSDQFYGNYYETAEGTKKSVRSGTVELRK

pLDDT: mean 77.5, std 21.1, range [30.38, 98.44]

Mean predicted aligned error: 18.75 Å

Organism: Bdellovibrio bacteriovorus (NCBI:txid959)

Radius of gyration: 28.41 Å; Cα contacts (8 Å, |Δi|>4): 378; chains: 1; bounding box: 59×78×94 Å

Foldseek 3Di:
DPPPPVVVVVVVVVVVVVVVPVPDDDPDDDPDDDVVPVVVVVVLVVLVVVLVVLVVVLVVDDDPVVNVVSVVVSVVSVVVSVVVVVVVVVVVVPDDDDDDDDDDDDDDDDDDDDDDDDDDDPDPDDPDDDPVFLLVQQQEDPDPVSNVVSQVVPDDWALVVQLVVFAFDDPVVLVLLAAKKWWWWDFPPPVADIKIKIWHFDFDPVDPATFAKIWIWIDDDVDTWIDIDGGHDSQKGAGPRHNQWIKGDTPNNQKMWIWHAHNVQSKIKTWIWGADPPHNTIDGGTIIIIHD